Protein AF-A0A4U5MCP8-F1 (afdb_monomer)

Nearest PDB structures (foldseek):
  3htm-assembly1_B  TM=7.869E-01  e=3.074E-04  Homo sapiens
  9ety-assembly1_B  TM=7.537E-01  e=1.569E-03  Homo sapiens
  9etx-assembly1_A  TM=6.894E-01  e=2.501E-03  Homo sapiens

Secondary structure (DSSP, 8-state):
--PPPPP-------S------S---------TT-TT-TTB------------SSPPPPPPHHHHHHHH-HHHHHHHH-SSSHHHHHS----TTSBHHHHHHHHHHHTTPPPP-TTS-TTHHHHHHHHHHHHTT-HHHHHHHHHHHHHS-HHHHHTTHHHHHHTT-HHHHHHHHHHS-HHHHHHHHHHHHHHTTS--

InterPro domains:
  IPR000210 BTB/POZ domain [PF00651] (63-146)
  IPR000210 BTB/POZ domain [SM00225] (22-149)
  IPR011333 SKP1/BTB/POZ domain superfamily [G3DSA:3.30.710.10] (54-176)
  IPR011333 SKP1/BTB/POZ domain superfamily [SSF54695] (63-146)

Sequence (196 aa):
MNNRPFQTLSRCERSCQTPVISRILLYFQDDPKQSLFPNRVNADILHESYDNDGTAPKPKMSAFLIAHSPYFEAMFNSDTFVEGKTKACKLSEVNYKPFHTLLYRFYGLPLDYGWLDFHNELKAVLGLAHLFQLDIAILEIEEYLLTVNSNEASKWFSDADTFQLTRVTTKIIDNMPLEELKALYKVSKTRKTAPD

Structure (mmCIF, N/CA/C/O backbone):
data_AF-A0A4U5MCP8-F1
#
_entry.id   AF-A0A4U5MCP8-F1
#
loop_
_atom_site.group_PDB
_atom_site.id
_atom_site.type_symbol
_atom_site.label_atom_id
_atom_site.label_alt_id
_atom_site.label_comp_id
_atom_site.label_asym_id
_atom_site.label_entity_id
_atom_site.label_seq_id
_atom_site.pdbx_PDB_ins_code
_atom_site.Cartn_x
_atom_site.Cartn_y
_atom_site.Cartn_z
_atom_site.occupancy
_atom_site.B_iso_or_equiv
_atom_site.auth_seq_id
_atom_site.auth_comp_id
_atom_site.auth_asym_id
_atom_site.auth_atom_id
_atom_site.pdbx_PDB_model_num
ATOM 1 N N . MET A 1 1 ? -14.516 -26.421 29.271 1.00 41.91 1 MET A N 1
ATOM 2 C CA . MET A 1 1 ? -13.047 -26.477 29.418 1.00 41.91 1 MET A CA 1
ATOM 3 C C . MET A 1 1 ? -12.538 -27.656 28.607 1.00 41.91 1 MET A C 1
ATOM 5 O O . MET A 1 1 ? -12.793 -28.778 29.005 1.00 41.91 1 MET A O 1
ATOM 9 N N . ASN A 1 2 ? -11.915 -27.410 27.454 1.00 32.41 2 ASN A N 1
ATOM 10 C CA . ASN A 1 2 ? -11.223 -28.425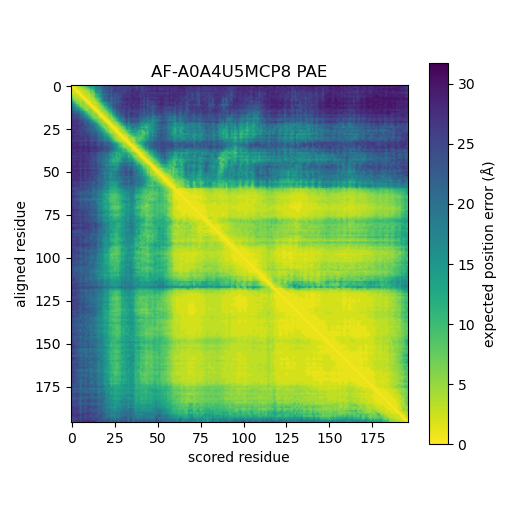 26.654 1.00 32.41 2 ASN A CA 1
ATOM 11 C C . ASN A 1 2 ? -10.022 -27.744 25.985 1.00 32.41 2 ASN A C 1
ATOM 13 O O . ASN A 1 2 ? -10.160 -27.113 24.941 1.00 32.41 2 ASN A O 1
ATOM 17 N N . ASN A 1 3 ? -8.865 -27.835 26.641 1.00 33.38 3 ASN A N 1
ATOM 18 C CA . ASN A 1 3 ? -7.577 -27.377 26.128 1.00 33.38 3 ASN A CA 1
ATOM 19 C C . ASN A 1 3 ? -7.046 -28.408 25.125 1.00 33.38 3 ASN A C 1
ATOM 21 O O . ASN A 1 3 ? -6.840 -29.564 25.493 1.00 33.38 3 ASN A O 1
ATOM 25 N N . ARG A 1 4 ? -6.785 -27.993 23.882 1.00 35.72 4 ARG A N 1
ATOM 26 C CA . ARG A 1 4 ? -5.900 -28.735 22.972 1.00 35.72 4 ARG A CA 1
ATOM 27 C C . ARG A 1 4 ? -4.551 -28.014 22.895 1.00 35.72 4 ARG A C 1
ATOM 29 O O . ARG A 1 4 ? -4.553 -26.793 22.744 1.00 35.72 4 ARG A O 1
ATOM 36 N N . PRO A 1 5 ? -3.419 -28.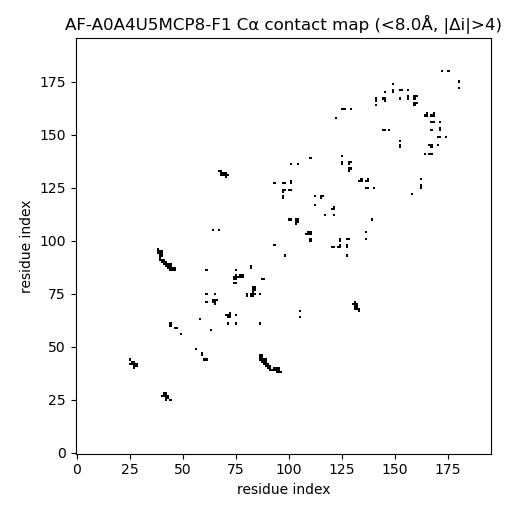729 22.987 1.00 38.03 5 PRO A N 1
ATOM 37 C CA . PRO A 1 5 ? -2.104 -28.129 22.828 1.00 38.03 5 PRO A CA 1
ATOM 38 C C . PRO A 1 5 ? -1.821 -27.895 21.340 1.00 38.03 5 PRO A C 1
ATOM 40 O O . PRO A 1 5 ? -1.987 -28.797 20.516 1.00 38.03 5 PRO A O 1
ATOM 43 N N . PHE A 1 6 ? -1.388 -26.681 21.003 1.00 31.05 6 PHE A N 1
ATOM 44 C CA . PHE A 1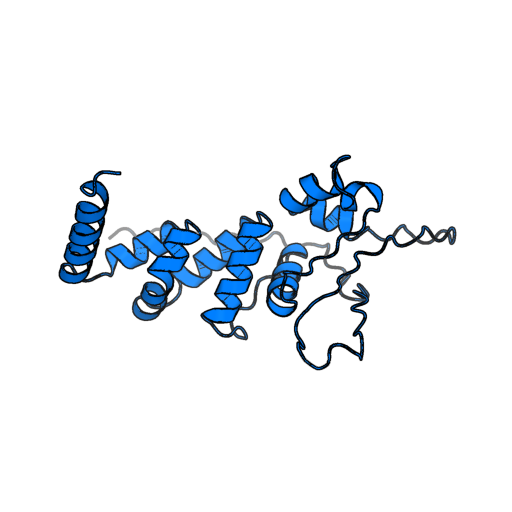 6 ? -0.802 -26.378 19.702 1.00 31.05 6 PHE A CA 1
ATOM 45 C C . PHE A 1 6 ? 0.520 -27.136 19.571 1.00 31.05 6 PHE A C 1
ATOM 47 O O . PHE A 1 6 ? 1.440 -26.948 20.367 1.00 31.05 6 PHE A O 1
ATOM 54 N N . GLN A 1 7 ? 0.591 -28.021 18.580 1.00 32.75 7 GLN A N 1
ATOM 55 C CA . GLN A 1 7 ? 1.828 -28.675 18.187 1.00 32.75 7 GLN A CA 1
ATOM 56 C C . GLN A 1 7 ? 2.717 -27.663 17.462 1.00 32.75 7 GLN A C 1
ATOM 58 O O . GLN A 1 7 ? 2.311 -27.019 16.497 1.00 32.75 7 GLN A O 1
ATOM 63 N N . THR A 1 8 ? 3.935 -27.531 17.965 1.00 30.28 8 THR A N 1
ATOM 64 C CA . THR A 1 8 ? 5.041 -26.773 17.396 1.00 30.28 8 THR A CA 1
ATOM 65 C C . THR A 1 8 ? 5.497 -27.405 16.081 1.00 30.28 8 THR A C 1
ATOM 67 O O . THR A 1 8 ? 6.045 -28.507 16.060 1.00 30.28 8 THR A O 1
ATOM 70 N N . LEU A 1 9 ? 5.316 -26.686 14.971 1.00 27.58 9 LEU A N 1
ATOM 71 C CA . LEU A 1 9 ? 6.003 -26.982 13.717 1.00 27.58 9 LEU A CA 1
ATOM 72 C C . LEU A 1 9 ? 7.449 -26.502 13.839 1.00 27.58 9 LEU A C 1
ATOM 74 O O . LEU A 1 9 ? 7.760 -25.324 13.692 1.00 27.58 9 LEU A O 1
ATOM 78 N N . SER A 1 10 ? 8.328 -27.448 14.151 1.00 29.84 10 SER A N 1
ATOM 79 C CA . SER A 1 10 ? 9.767 -27.280 14.014 1.00 29.84 10 SER A CA 1
ATOM 80 C C . SER A 1 10 ? 10.214 -27.750 12.628 1.00 29.84 10 SER A C 1
ATOM 82 O O . SER A 1 10 ? 9.784 -28.801 12.156 1.00 29.84 10 SER A O 1
ATOM 84 N N . ARG A 1 11 ? 11.178 -27.009 12.067 1.00 28.11 11 ARG A N 1
ATOM 85 C CA . ARG A 1 11 ? 12.233 -27.503 11.168 1.00 28.11 11 ARG A CA 1
ATOM 86 C C . ARG A 1 11 ? 11.913 -27.578 9.665 1.00 28.11 11 ARG A C 1
ATOM 88 O O . ARG A 1 11 ? 11.591 -28.627 9.125 1.00 28.11 11 ARG A O 1
ATOM 95 N N . CYS A 1 12 ? 12.234 -26.487 8.971 1.00 27.81 12 CYS A N 1
ATOM 96 C CA . CYS A 1 12 ? 12.930 -26.559 7.683 1.00 27.81 12 CYS A CA 1
ATOM 97 C C . CYS A 1 12 ? 13.975 -25.431 7.598 1.00 27.81 12 CYS A C 1
ATOM 99 O O . CYS A 1 12 ? 13.862 -24.487 6.827 1.00 27.81 12 CYS A O 1
ATOM 101 N N . GLU A 1 13 ? 14.994 -25.512 8.456 1.00 35.03 13 GLU A N 1
ATOM 102 C CA . GLU A 1 13 ? 16.269 -24.833 8.230 1.00 35.03 13 GLU A CA 1
ATOM 103 C C . GLU A 1 13 ? 17.123 -25.748 7.350 1.00 35.03 13 GLU A C 1
ATOM 105 O O . GLU A 1 13 ? 17.541 -26.822 7.799 1.00 35.03 13 GLU A O 1
ATOM 110 N N . ARG A 1 14 ? 17.390 -25.328 6.109 1.00 34.25 14 ARG A N 1
ATOM 111 C CA . ARG A 1 14 ? 18.728 -25.426 5.512 1.00 34.25 14 ARG A CA 1
ATOM 112 C C . ARG A 1 14 ? 18.814 -24.715 4.158 1.00 34.25 14 ARG A C 1
ATOM 114 O O . ARG A 1 14 ? 18.254 -25.163 3.171 1.00 34.25 14 ARG A O 1
ATOM 121 N N . SER A 1 15 ? 19.684 -23.705 4.159 1.00 36.44 15 SER A N 1
ATOM 122 C CA . SER A 1 15 ? 20.693 -23.466 3.123 1.00 36.44 15 SER A CA 1
ATOM 123 C C . SER A 1 15 ? 20.205 -22.909 1.783 1.00 36.44 15 SER A C 1
ATOM 125 O O . SER A 1 15 ? 20.064 -23.645 0.821 1.00 36.44 15 SER A O 1
ATOM 127 N N . CYS A 1 16 ? 20.032 -21.583 1.741 1.00 31.80 16 CYS A N 1
ATOM 128 C CA . CYS A 1 16 ? 20.443 -20.691 0.644 1.00 31.80 16 CYS A CA 1
ATOM 129 C C . CYS A 1 16 ? 20.327 -19.233 1.133 1.00 31.80 16 CYS A C 1
ATOM 131 O O . CYS A 1 16 ? 19.491 -18.467 0.672 1.00 31.80 16 CYS A O 1
ATOM 133 N N . GLN A 1 17 ? 21.139 -18.848 2.119 1.00 35.50 17 GLN A N 1
ATOM 134 C CA . GLN A 1 17 ? 21.318 -17.442 2.499 1.00 35.50 17 GLN A CA 1
ATOM 135 C C . GLN A 1 17 ? 22.789 -17.091 2.291 1.00 35.50 17 GLN A C 1
ATOM 137 O O . GLN A 1 17 ? 23.602 -17.088 3.210 1.00 35.50 17 GLN A O 1
ATOM 142 N N . THR A 1 18 ? 23.148 -16.869 1.030 1.00 32.81 18 THR A N 1
ATOM 143 C CA . THR A 1 18 ? 24.300 -16.032 0.707 1.00 32.81 18 THR A CA 1
ATOM 144 C C . THR A 1 18 ? 23.864 -14.571 0.853 1.00 32.81 18 THR A C 1
ATOM 146 O O . THR A 1 18 ? 22.771 -14.209 0.409 1.00 32.81 18 THR A O 1
ATOM 149 N N . PRO A 1 19 ? 24.673 -13.700 1.474 1.00 35.88 19 PRO A N 1
ATOM 150 C CA . PRO A 1 19 ? 24.361 -12.284 1.559 1.00 35.88 19 PRO A CA 1
ATOM 151 C C . PRO A 1 19 ? 24.642 -11.643 0.194 1.00 35.88 19 PRO A C 1
ATOM 153 O O . PRO A 1 19 ? 25.748 -11.192 -0.079 1.00 35.88 19 PRO A O 1
ATOM 156 N N . VAL A 1 20 ? 23.634 -11.604 -0.681 1.00 37.03 20 VAL A N 1
ATOM 157 C CA . VAL A 1 20 ? 23.658 -10.810 -1.931 1.00 37.03 20 VAL A CA 1
ATOM 158 C C . VAL A 1 20 ? 23.295 -9.337 -1.650 1.00 37.03 20 VAL A C 1
ATOM 160 O O . VAL A 1 20 ? 23.162 -8.522 -2.556 1.00 37.03 20 VAL A O 1
ATOM 163 N N . ILE A 1 21 ? 23.204 -8.936 -0.376 1.00 37.78 21 ILE A N 1
ATOM 164 C CA . ILE A 1 21 ? 23.040 -7.533 0.031 1.00 37.78 21 ILE A CA 1
ATOM 165 C C . ILE A 1 21 ? 24.408 -6.837 -0.015 1.00 37.78 21 ILE A C 1
ATOM 167 O O . ILE A 1 21 ? 24.989 -6.457 0.998 1.00 37.78 21 ILE A O 1
ATOM 171 N N . SER A 1 22 ? 24.990 -6.725 -1.203 1.00 31.53 22 SER A N 1
ATOM 172 C CA . SER A 1 22 ? 26.097 -5.809 -1.471 1.00 31.53 22 SER A CA 1
ATOM 173 C C . SER A 1 22 ? 26.174 -5.554 -2.968 1.00 31.53 22 SER A C 1
ATOM 175 O O . SER A 1 22 ? 26.554 -6.436 -3.731 1.00 31.53 22 SER A O 1
ATOM 177 N N . ARG A 1 23 ? 25.871 -4.304 -3.346 1.00 34.56 23 ARG A N 1
ATOM 178 C CA . ARG A 1 23 ? 25.970 -3.704 -4.692 1.00 34.56 23 ARG A CA 1
ATOM 179 C C . ARG A 1 23 ? 24.769 -3.879 -5.622 1.00 34.56 23 ARG A C 1
ATOM 181 O O . ARG A 1 23 ? 24.933 -4.250 -6.779 1.00 34.56 23 ARG A O 1
ATOM 188 N N . ILE A 1 24 ? 23.595 -3.443 -5.179 1.00 40.19 24 ILE A N 1
ATOM 189 C CA . ILE A 1 24 ? 22.712 -2.720 -6.102 1.00 40.19 24 ILE A CA 1
ATOM 190 C C . ILE A 1 24 ? 22.976 -1.238 -5.841 1.00 40.19 24 ILE A C 1
ATOM 192 O O . ILE A 1 24 ? 22.428 -0.646 -4.916 1.00 40.19 24 ILE A O 1
ATOM 196 N N . LEU A 1 25 ? 23.911 -0.669 -6.605 1.00 37.91 25 LEU A N 1
ATOM 197 C CA . LEU A 1 25 ? 24.034 0.779 -6.735 1.00 37.91 25 LEU A CA 1
ATOM 198 C C . LEU A 1 25 ? 22.826 1.225 -7.557 1.00 37.91 25 LEU A C 1
ATOM 200 O O . LEU A 1 25 ? 22.878 1.258 -8.783 1.00 37.91 25 LEU A O 1
ATOM 204 N N . LEU A 1 26 ? 21.712 1.519 -6.888 1.00 42.34 26 LEU A N 1
ATOM 205 C CA . LEU A 1 26 ? 20.729 2.414 -7.478 1.00 42.34 26 LEU A CA 1
ATOM 206 C C . LEU A 1 26 ? 21.455 3.753 -7.626 1.00 42.34 26 LEU A C 1
ATOM 208 O O . LEU A 1 26 ? 21.721 4.432 -6.634 1.00 42.34 26 LEU A O 1
ATOM 212 N N . TYR A 1 27 ? 21.880 4.079 -8.846 1.00 39.50 27 TYR A N 1
ATOM 213 C CA . TYR A 1 27 ? 22.419 5.397 -9.146 1.00 39.50 27 TYR A CA 1
ATOM 214 C C . TYR A 1 27 ? 21.261 6.388 -9.069 1.00 39.50 27 TYR A C 1
ATOM 216 O O . TYR A 1 27 ? 20.582 6.662 -10.053 1.00 39.50 27 TYR A O 1
ATOM 224 N N . PHE A 1 28 ? 21.013 6.902 -7.869 1.00 43.00 28 PHE A N 1
ATOM 225 C CA . PHE A 1 28 ? 20.203 8.091 -7.689 1.00 43.00 28 PHE A CA 1
ATOM 226 C C . PHE A 1 28 ? 21.086 9.272 -8.040 1.00 43.00 28 PHE A C 1
ATOM 228 O O . PHE A 1 28 ? 22.006 9.634 -7.308 1.00 43.00 28 PHE A O 1
ATOM 235 N N . GLN A 1 29 ? 20.868 9.807 -9.232 1.00 41.03 29 GLN A N 1
ATOM 236 C CA . GLN A 1 29 ? 21.576 10.990 -9.670 1.00 41.03 29 GLN A CA 1
ATOM 237 C C . GLN A 1 29 ? 20.966 12.183 -8.928 1.00 41.03 29 GLN A C 1
ATOM 239 O O . GLN A 1 29 ? 19.925 12.708 -9.326 1.00 41.03 29 GLN A O 1
ATOM 244 N N . ASP A 1 30 ? 21.592 12.565 -7.812 1.00 40.28 30 ASP A N 1
ATOM 245 C CA . ASP A 1 30 ? 21.301 13.820 -7.124 1.00 40.28 30 ASP A CA 1
ATOM 246 C C . ASP A 1 30 ? 21.607 14.960 -8.099 1.00 40.28 30 ASP A C 1
ATOM 248 O O . ASP A 1 30 ? 22.765 15.265 -8.381 1.00 40.28 30 ASP A O 1
ATOM 252 N N . ASP A 1 31 ? 20.565 15.555 -8.677 1.00 44.06 31 ASP A N 1
ATOM 253 C CA . ASP A 1 31 ? 20.699 16.712 -9.554 1.00 44.06 31 ASP A CA 1
ATOM 254 C C . ASP A 1 31 ? 20.868 17.964 -8.670 1.00 44.06 31 ASP A C 1
ATOM 256 O O . ASP A 1 31 ? 19.899 18.408 -8.039 1.00 44.06 31 ASP A O 1
ATOM 260 N N . PRO A 1 32 ? 22.074 18.564 -8.584 1.00 46.59 32 PRO A N 1
ATOM 261 C CA . PRO A 1 32 ? 22.383 19.617 -7.612 1.00 46.59 32 PRO A CA 1
ATOM 262 C C . PRO A 1 32 ? 21.598 20.920 -7.843 1.00 46.59 32 PRO A C 1
ATOM 264 O O . PRO A 1 32 ? 21.704 21.856 -7.054 1.00 46.59 32 PRO A O 1
ATOM 267 N N . LYS A 1 33 ? 20.795 21.002 -8.913 1.00 49.56 33 LYS A N 1
ATOM 268 C CA . LYS A 1 33 ? 19.943 22.155 -9.232 1.00 49.56 33 LYS A CA 1
ATOM 269 C C . LYS A 1 33 ? 18.518 22.061 -8.667 1.00 49.56 33 LYS A C 1
ATOM 271 O O . LYS A 1 33 ? 17.786 23.041 -8.763 1.00 49.56 33 LYS A O 1
ATOM 276 N N . GLN A 1 34 ? 18.112 20.944 -8.051 1.00 46.06 34 GLN A N 1
ATOM 277 C CA . GLN A 1 34 ? 16.763 20.775 -7.474 1.00 46.06 34 GLN A CA 1
ATOM 278 C C . GLN A 1 34 ? 16.679 21.094 -5.969 1.00 46.06 34 GLN A C 1
ATOM 280 O O . GLN A 1 34 ? 15.882 20.504 -5.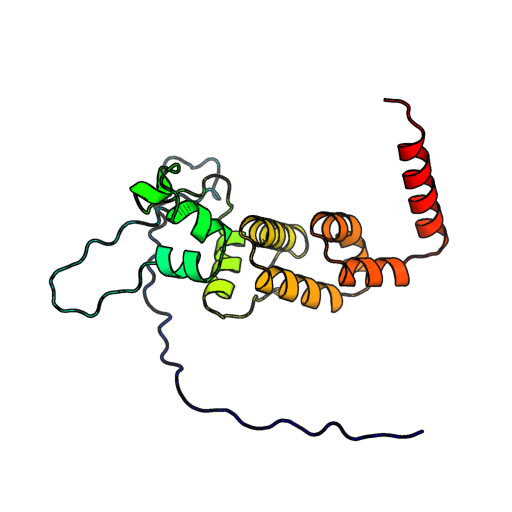239 1.00 46.06 34 GLN A O 1
ATOM 285 N N . SER A 1 35 ? 17.439 22.086 -5.494 1.00 41.62 35 SER A N 1
ATOM 286 C CA . SER A 1 35 ? 17.504 22.494 -4.078 1.00 41.62 35 SER A CA 1
ATOM 287 C C . SER A 1 35 ? 16.205 23.081 -3.489 1.00 41.62 35 SER A C 1
ATOM 289 O O . SER A 1 35 ? 16.245 23.669 -2.411 1.00 41.62 35 SER A O 1
ATOM 291 N N . LEU A 1 36 ? 15.062 22.958 -4.172 1.00 42.53 36 LEU A N 1
ATOM 292 C CA . LEU A 1 36 ? 13.752 23.363 -3.656 1.00 42.53 36 LEU A CA 1
ATOM 293 C C . LEU A 1 36 ? 12.809 22.191 -3.334 1.00 42.53 36 LEU A C 1
ATOM 295 O O . LEU A 1 36 ? 11.798 22.425 -2.679 1.00 42.53 36 LEU A O 1
ATOM 299 N N 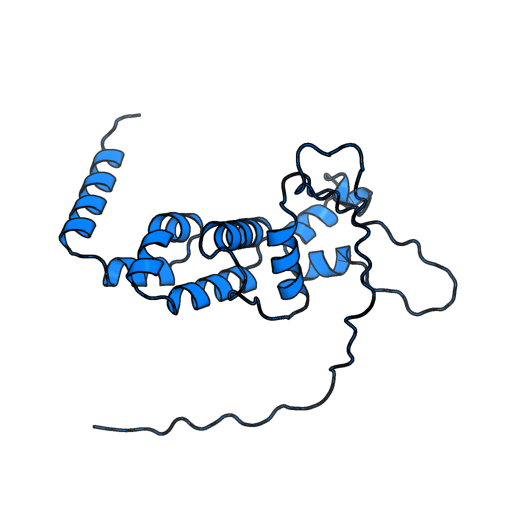. PHE A 1 37 ? 13.128 20.945 -3.713 1.00 38.66 37 PHE A N 1
ATOM 300 C CA . PHE A 1 37 ? 12.308 19.771 -3.371 1.00 38.66 37 PHE A CA 1
ATOM 301 C C . PHE A 1 37 ? 13.180 18.520 -3.135 1.00 38.66 37 PHE A C 1
ATOM 303 O O . PHE A 1 37 ? 13.403 17.753 -4.068 1.00 38.66 37 PHE A O 1
ATOM 310 N N . PRO A 1 38 ? 13.644 18.252 -1.900 1.00 43.97 38 PRO A N 1
ATOM 311 C CA . PRO A 1 38 ? 14.626 17.195 -1.613 1.00 43.97 38 PRO A CA 1
ATOM 312 C C . PRO A 1 38 ? 14.118 15.736 -1.728 1.00 43.97 38 PRO A C 1
ATOM 314 O O . PRO A 1 38 ? 14.780 14.836 -1.231 1.00 43.97 38 PRO A O 1
ATOM 317 N N . ASN A 1 39 ? 12.962 15.461 -2.352 1.00 46.16 39 ASN A N 1
ATOM 318 C CA . ASN A 1 39 ? 12.310 14.135 -2.300 1.00 46.16 39 ASN A CA 1
ATOM 319 C C . ASN A 1 39 ? 11.874 13.541 -3.657 1.00 46.16 39 ASN A C 1
ATOM 321 O O . ASN A 1 39 ? 11.145 12.546 -3.666 1.00 46.16 39 ASN A O 1
ATOM 325 N N . ARG A 1 40 ? 12.261 14.124 -4.801 1.00 42.31 40 ARG A N 1
ATOM 326 C CA . ARG A 1 40 ? 11.917 13.560 -6.121 1.00 42.31 40 ARG A CA 1
ATOM 327 C C . ARG A 1 40 ? 13.018 12.641 -6.628 1.00 42.31 40 ARG A C 1
ATOM 329 O O . ARG A 1 40 ? 14.164 13.052 -6.763 1.00 42.31 40 ARG A O 1
ATOM 336 N N . VAL A 1 41 ? 12.644 11.406 -6.941 1.00 45.69 41 VAL A N 1
ATOM 337 C CA . VAL A 1 41 ? 13.568 10.383 -7.427 1.00 45.69 41 VAL A CA 1
ATOM 338 C C . VAL A 1 41 ? 13.580 10.393 -8.945 1.00 45.69 41 VAL A C 1
ATOM 340 O O . VAL A 1 41 ? 12.586 10.058 -9.585 1.00 45.69 41 VAL A O 1
ATOM 343 N N . ASN A 1 42 ? 14.725 10.715 -9.538 1.00 41.47 42 ASN A N 1
ATOM 344 C CA . ASN A 1 42 ? 15.035 10.241 -10.882 1.00 41.47 42 ASN A CA 1
ATOM 345 C C . ASN A 1 42 ? 15.624 8.835 -10.723 1.00 41.47 42 ASN A C 1
ATOM 347 O O . ASN A 1 42 ? 16.837 8.666 -10.639 1.00 41.47 42 ASN A O 1
ATOM 351 N N . ALA A 1 43 ? 14.759 7.833 -10.558 1.00 47.75 43 ALA A N 1
ATOM 352 C CA . ALA A 1 43 ? 15.192 6.445 -10.593 1.00 47.75 43 ALA A CA 1
ATOM 353 C C . ALA A 1 43 ? 15.285 6.075 -12.064 1.00 47.75 43 ALA A C 1
ATOM 355 O O . ALA A 1 43 ? 14.327 5.548 -12.618 1.00 47.75 43 ALA A O 1
ATOM 356 N N . ASP A 1 44 ? 16.399 6.393 -12.712 1.00 48.84 44 ASP A N 1
ATOM 357 C CA . ASP A 1 44 ? 16.655 5.801 -14.013 1.00 48.84 44 ASP A CA 1
ATOM 358 C C . ASP A 1 44 ? 16.975 4.327 -13.751 1.00 48.84 44 ASP A C 1
ATOM 360 O O . ASP A 1 44 ? 18.058 3.969 -13.286 1.00 48.84 44 ASP A O 1
ATOM 364 N N . ILE A 1 45 ? 15.997 3.449 -13.994 1.00 54.66 45 ILE A N 1
ATOM 365 C CA . ILE A 1 45 ? 16.239 2.005 -14.076 1.00 54.66 45 ILE A CA 1
ATOM 366 C C . ILE A 1 45 ? 17.026 1.804 -15.372 1.00 54.66 45 ILE A C 1
ATOM 368 O O . ILE A 1 45 ? 16.463 1.546 -16.434 1.00 54.66 45 ILE A O 1
ATOM 372 N N . LEU A 1 46 ? 18.330 2.069 -15.302 1.00 43.50 46 LEU A N 1
ATOM 373 C CA . LEU A 1 46 ? 19.204 2.067 -16.459 1.00 43.50 46 LEU A CA 1
ATOM 374 C C . LEU A 1 46 ? 19.355 0.649 -17.002 1.00 43.50 46 LEU A C 1
ATOM 376 O O . LEU A 1 46 ? 19.484 -0.338 -16.273 1.00 43.50 46 LEU A O 1
ATOM 380 N N . HIS A 1 47 ? 19.375 0.581 -18.325 1.00 44.75 47 HIS A N 1
ATOM 381 C CA . HIS A 1 47 ? 19.767 -0.591 -19.075 1.00 44.75 47 HIS A CA 1
ATOM 382 C C . HIS A 1 47 ? 21.269 -0.832 -18.841 1.00 44.75 47 HIS A C 1
ATOM 384 O O . HIS A 1 47 ? 22.095 -0.258 -19.547 1.00 44.75 47 HIS A O 1
ATOM 390 N N . GLU A 1 48 ? 21.645 -1.659 -17.856 1.00 49.25 48 GLU A N 1
ATOM 391 C CA . GLU A 1 48 ? 23.032 -2.139 -17.761 1.00 49.25 48 GLU A CA 1
ATOM 392 C C . GLU A 1 48 ? 23.357 -2.896 -19.060 1.00 49.25 48 GLU A C 1
ATOM 394 O O . GLU A 1 48 ? 22.710 -3.887 -19.426 1.00 49.25 48 GLU A O 1
ATOM 399 N N . SER A 1 49 ? 24.303 -2.343 -19.819 1.00 45.22 49 SER A N 1
ATOM 400 C CA . SER A 1 49 ? 24.878 -2.961 -21.005 1.00 45.22 49 SER A CA 1
ATOM 401 C C . SER A 1 49 ? 25.528 -4.287 -20.622 1.00 45.22 49 SER A C 1
ATOM 403 O O . SER A 1 49 ? 26.185 -4.385 -19.590 1.00 45.22 49 SER A O 1
ATOM 405 N N . TYR A 1 50 ? 25.346 -5.310 -21.457 1.00 47.94 50 TYR A N 1
ATOM 406 C CA . TYR A 1 50 ? 26.084 -6.561 -21.320 1.00 47.94 50 TYR A CA 1
ATOM 407 C C . TYR A 1 50 ? 27.573 -6.285 -21.546 1.00 47.94 50 TYR A C 1
ATOM 409 O O . TYR A 1 50 ? 27.993 -6.071 -22.683 1.00 47.94 50 TYR A O 1
ATOM 417 N N . ASP A 1 51 ? 28.367 -6.309 -20.479 1.00 53.84 51 ASP A N 1
ATOM 418 C CA . ASP A 1 51 ? 29.813 -6.430 -20.606 1.00 53.84 51 ASP A CA 1
ATOM 419 C C . ASP A 1 51 ? 30.126 -7.868 -21.048 1.00 53.84 51 ASP A C 1
ATOM 421 O O . ASP A 1 51 ? 29.752 -8.838 -20.388 1.00 53.84 51 ASP A O 1
ATOM 425 N N . ASN A 1 52 ? 30.810 -8.027 -22.184 1.00 57.38 52 ASN A N 1
ATOM 426 C CA . ASN A 1 52 ? 31.248 -9.323 -22.733 1.00 57.38 52 ASN A CA 1
ATOM 427 C C . ASN A 1 52 ? 32.397 -9.977 -21.922 1.00 57.38 52 ASN A C 1
ATOM 429 O O . ASN A 1 52 ? 33.158 -10.779 -22.454 1.00 57.38 52 ASN A O 1
ATOM 433 N N . ASP A 1 53 ? 32.544 -9.637 -20.643 1.00 73.88 53 ASP A N 1
ATOM 434 C CA . ASP A 1 53 ? 33.658 -10.012 -19.756 1.00 73.88 53 ASP A CA 1
ATOM 435 C C . ASP A 1 53 ? 33.604 -11.485 -19.280 1.00 73.88 53 ASP A C 1
ATOM 437 O O . ASP A 1 53 ? 34.488 -11.981 -18.593 1.00 73.88 53 ASP A O 1
ATOM 441 N N . GLY A 1 54 ? 32.575 -12.253 -19.645 1.00 71.81 54 GLY A N 1
AT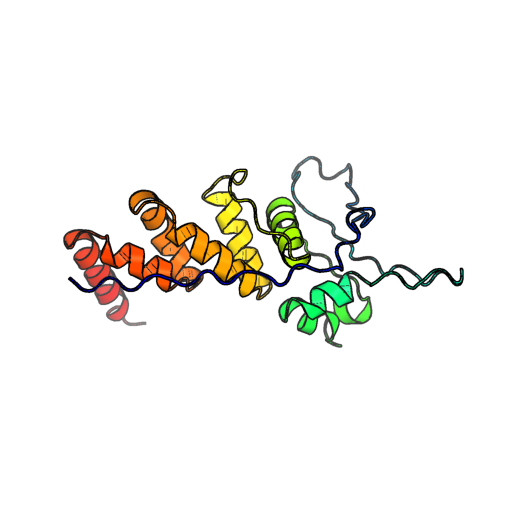OM 442 C CA . GLY A 1 54 ? 32.440 -13.639 -19.171 1.00 71.81 54 GLY A CA 1
ATOM 443 C C . GLY A 1 54 ? 32.120 -13.748 -17.671 1.00 71.81 54 GLY A C 1
ATOM 444 O O . GLY A 1 54 ? 32.073 -14.850 -17.123 1.00 71.81 54 GLY A O 1
ATOM 445 N N . THR A 1 55 ? 31.844 -12.623 -17.010 1.00 62.38 55 THR A N 1
ATOM 446 C CA . THR A 1 55 ? 31.232 -12.563 -15.685 1.00 62.38 55 THR A CA 1
ATOM 447 C C . THR A 1 55 ? 29.742 -12.916 -15.772 1.00 62.38 55 THR A C 1
ATOM 449 O O . THR A 1 55 ? 29.063 -12.627 -16.758 1.00 62.38 55 THR A O 1
ATOM 452 N N . ALA A 1 56 ? 29.228 -13.617 -14.754 1.00 60.44 56 ALA A N 1
ATOM 453 C CA . ALA A 1 56 ? 27.840 -14.080 -14.729 1.00 60.44 56 ALA A CA 1
ATOM 454 C C . ALA A 1 56 ? 26.860 -12.900 -14.923 1.00 60.44 56 ALA A C 1
ATOM 456 O O . ALA A 1 56 ? 27.054 -11.852 -14.299 1.00 60.44 56 ALA A O 1
ATOM 457 N N . PRO A 1 57 ? 25.811 -13.047 -15.756 1.00 57.75 57 PRO A N 1
ATOM 458 C CA . PRO A 1 57 ? 24.893 -11.956 -16.056 1.00 57.75 57 PRO A CA 1
ATOM 459 C C . PRO A 1 57 ? 24.216 -11.478 -14.770 1.00 57.75 57 PRO A C 1
ATOM 461 O O . PRO A 1 57 ? 23.547 -12.254 -14.083 1.00 57.75 57 PRO A O 1
ATOM 464 N N . LYS A 1 58 ? 24.387 -10.195 -14.437 1.00 55.03 58 LYS A N 1
ATOM 465 C CA . LYS A 1 58 ? 23.670 -9.591 -13.315 1.00 55.03 58 LYS A CA 1
ATOM 466 C C . LYS A 1 58 ? 22.171 -9.562 -13.635 1.00 55.03 58 LYS A C 1
ATOM 468 O O . LYS A 1 58 ? 21.794 -9.157 -14.739 1.00 55.03 58 LYS A O 1
ATOM 473 N N . PRO A 1 59 ? 21.302 -9.996 -12.707 1.00 59.06 59 PRO A N 1
ATOM 474 C CA . PRO A 1 59 ? 19.865 -9.924 -12.914 1.00 59.06 59 PRO A CA 1
ATOM 475 C C . PRO A 1 59 ? 19.434 -8.460 -13.069 1.00 59.06 59 PRO A C 1
ATOM 477 O O . PRO A 1 59 ? 19.773 -7.606 -12.252 1.00 59.06 59 PRO A O 1
ATOM 480 N N . LYS A 1 60 ? 18.687 -8.171 -14.139 1.00 76.88 60 LYS A N 1
ATOM 481 C CA . LYS A 1 60 ? 18.178 -6.826 -14.430 1.00 76.88 60 LYS A CA 1
ATOM 482 C C . LYS A 1 60 ? 17.091 -6.453 -13.420 1.00 76.88 60 LYS A C 1
ATOM 484 O O . LYS A 1 60 ? 16.135 -7.208 -13.249 1.00 76.88 60 LYS A O 1
ATOM 489 N N . MET A 1 61 ? 17.188 -5.265 -12.820 1.00 80.56 61 MET A N 1
ATOM 490 C CA . MET A 1 61 ? 16.172 -4.728 -11.897 1.00 80.56 61 MET A CA 1
ATOM 491 C C . MET A 1 61 ? 14.763 -4.737 -12.513 1.00 80.56 61 MET A C 1
ATOM 493 O O . MET A 1 61 ? 13.792 -5.036 -11.829 1.00 80.56 61 MET A O 1
ATOM 497 N N . SER A 1 62 ? 14.634 -4.465 -13.815 1.00 84.12 62 SER A N 1
ATOM 498 C CA . SER A 1 62 ? 13.340 -4.512 -14.504 1.00 84.12 62 SER A CA 1
ATOM 499 C C . SER A 1 62 ? 12.711 -5.905 -14.478 1.00 84.12 62 SER A C 1
ATOM 501 O O . SER A 1 62 ? 11.531 -6.022 -14.176 1.00 84.12 62 SER A O 1
ATOM 503 N N . ALA A 1 63 ? 13.489 -6.966 -14.711 1.00 87.00 63 ALA A N 1
ATOM 504 C CA . ALA A 1 63 ? 12.991 -8.340 -14.629 1.00 87.00 63 ALA A CA 1
ATOM 505 C C . ALA A 1 63 ? 12.504 -8.681 -13.214 1.00 87.00 63 ALA A C 1
ATOM 507 O O . ALA A 1 63 ? 11.491 -9.354 -13.051 1.00 87.00 63 ALA A O 1
ATOM 508 N N . PHE A 1 64 ? 13.202 -8.172 -12.199 1.00 86.56 64 PHE A N 1
ATOM 509 C CA . PHE A 1 64 ? 12.811 -8.328 -10.806 1.00 86.56 64 PHE A CA 1
ATOM 510 C C . PHE A 1 64 ? 11.494 -7.602 -10.491 1.00 86.56 64 PHE A C 1
ATOM 512 O O . PHE A 1 64 ? 10.573 -8.214 -9.964 1.00 86.56 64 PHE A O 1
ATOM 519 N N . LEU A 1 65 ? 11.353 -6.333 -10.883 1.00 90.06 65 LEU A N 1
ATOM 520 C CA . LEU A 1 65 ? 10.108 -5.584 -10.684 1.00 90.06 65 LEU A CA 1
ATOM 521 C C . LEU A 1 65 ? 8.922 -6.226 -11.416 1.00 90.06 65 LEU A C 1
ATOM 523 O O . LEU A 1 65 ? 7.854 -6.361 -10.825 1.00 90.06 65 LEU A O 1
ATOM 527 N N . ILE A 1 66 ? 9.124 -6.671 -12.662 1.00 91.75 66 ILE A N 1
ATOM 528 C CA . ILE A 1 66 ? 8.117 -7.395 -13.456 1.00 91.75 6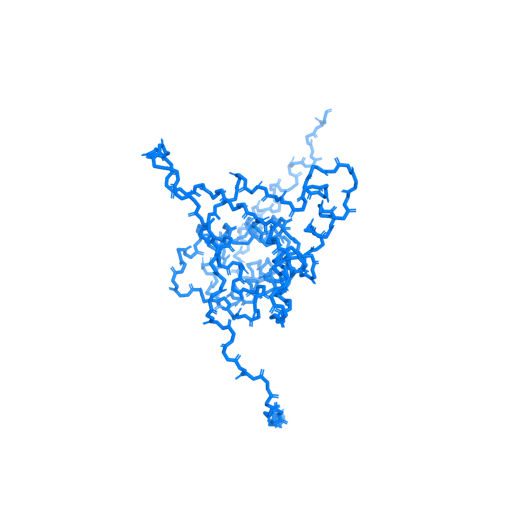6 ILE A CA 1
ATOM 529 C C . ILE A 1 66 ? 7.652 -8.659 -12.723 1.00 91.75 66 ILE A C 1
ATOM 531 O O . ILE A 1 66 ? 6.456 -8.906 -12.634 1.00 91.75 66 ILE A O 1
ATOM 535 N N . ALA A 1 67 ? 8.580 -9.435 -12.155 1.00 91.00 67 ALA A N 1
ATOM 536 C CA . ALA A 1 67 ? 8.254 -10.684 -11.464 1.00 91.00 67 ALA A CA 1
ATOM 537 C C . ALA A 1 67 ? 7.407 -10.494 -10.193 1.00 91.00 67 ALA A C 1
ATOM 539 O O . ALA A 1 67 ? 6.790 -11.446 -9.719 1.00 91.00 67 ALA A O 1
ATOM 540 N N . HIS A 1 68 ? 7.394 -9.287 -9.628 1.00 90.69 68 HIS A N 1
ATOM 541 C CA . HIS A 1 68 ? 6.770 -9.003 -8.338 1.00 90.69 68 HIS A CA 1
ATOM 542 C C . HIS A 1 68 ? 5.586 -8.034 -8.418 1.00 90.69 68 HIS A C 1
ATOM 544 O O . HIS A 1 68 ? 4.932 -7.812 -7.404 1.00 90.69 68 HIS A O 1
ATOM 550 N N . SER A 1 69 ? 5.309 -7.444 -9.582 1.00 94.75 69 SER A N 1
ATOM 551 C CA . SER A 1 69 ? 4.288 -6.410 -9.733 1.00 94.75 69 SER A CA 1
ATOM 552 C C . SER A 1 69 ? 3.661 -6.450 -11.128 1.00 94.75 69 SER A C 1
ATOM 554 O O . SER A 1 69 ? 4.336 -6.128 -12.114 1.00 94.75 69 SER A O 1
ATOM 556 N N . PRO A 1 70 ? 2.353 -6.743 -11.224 1.00 95.81 70 PRO A N 1
ATOM 557 C CA . PRO A 1 70 ? 1.634 -6.691 -12.494 1.00 95.81 70 PRO A CA 1
ATOM 558 C C . PRO A 1 70 ? 1.636 -5.289 -13.123 1.00 95.81 70 PRO A C 1
ATOM 560 O O . PRO A 1 70 ? 1.612 -5.153 -14.345 1.00 95.81 70 PRO A O 1
ATOM 563 N N . TYR A 1 71 ? 1.721 -4.232 -12.305 1.00 94.69 71 TYR A N 1
ATOM 564 C CA . TYR A 1 71 ? 1.892 -2.860 -12.788 1.00 94.69 71 TYR A CA 1
ATOM 565 C C . TYR A 1 71 ? 3.181 -2.716 -13.612 1.00 94.69 71 TYR A C 1
ATOM 567 O O . TYR A 1 71 ? 3.150 -2.233 -14.747 1.00 94.69 71 TYR A O 1
ATOM 575 N N . PHE A 1 72 ? 4.315 -3.169 -13.064 1.00 93.12 72 PHE A N 1
ATOM 576 C CA . PHE A 1 72 ? 5.595 -3.113 -13.769 1.00 93.12 72 PHE A CA 1
ATOM 577 C C . PHE A 1 72 ? 5.624 -4.078 -14.960 1.00 93.12 72 PHE A C 1
ATOM 579 O O . PHE A 1 72 ? 6.164 -3.720 -16.005 1.00 93.12 72 PHE A O 1
ATOM 586 N N . GLU A 1 73 ? 5.004 -5.255 -14.848 1.00 94.56 73 GLU A N 1
ATOM 587 C CA . GLU A 1 73 ? 4.828 -6.182 -15.971 1.00 94.56 73 GLU A CA 1
ATOM 588 C C . GLU A 1 73 ? 4.103 -5.519 -17.148 1.00 94.56 73 GLU A C 1
ATOM 590 O O . GLU A 1 73 ? 4.639 -5.481 -18.257 1.00 94.56 73 GLU A O 1
ATOM 595 N N . ALA A 1 74 ? 2.928 -4.935 -16.903 1.00 94.50 74 ALA A N 1
ATOM 596 C CA . ALA A 1 74 ? 2.140 -4.260 -17.928 1.00 94.50 74 ALA A CA 1
ATOM 597 C C . ALA A 1 74 ? 2.897 -3.079 -18.554 1.00 94.50 74 ALA A C 1
ATOM 599 O O . ALA A 1 74 ? 2.870 -2.898 -19.771 1.00 94.50 74 ALA A O 1
ATOM 600 N N . MET A 1 75 ? 3.609 -2.294 -17.742 1.00 92.38 75 MET A N 1
ATOM 601 C CA . MET A 1 75 ? 4.376 -1.146 -18.225 1.00 92.38 75 MET A CA 1
ATOM 602 C C . MET A 1 75 ? 5.570 -1.566 -19.097 1.00 92.38 75 MET A C 1
ATOM 604 O O . MET A 1 75 ? 5.763 -1.014 -20.180 1.00 92.38 75 MET A O 1
ATOM 608 N N . PHE A 1 76 ? 6.371 -2.545 -18.660 1.00 91.69 76 PHE A N 1
ATOM 609 C CA . PHE A 1 76 ? 7.595 -2.941 -19.367 1.00 91.69 76 PHE A CA 1
ATOM 610 C C . PHE A 1 76 ? 7.362 -3.897 -20.543 1.00 91.69 76 PHE A C 1
ATOM 612 O O . PHE A 1 76 ? 8.219 -3.965 -21.433 1.00 91.69 76 PHE A O 1
ATOM 619 N N . ASN A 1 77 ? 6.247 -4.630 -20.568 1.00 91.94 77 ASN A N 1
ATOM 620 C CA . ASN A 1 77 ? 5.901 -5.544 -21.664 1.00 91.94 77 ASN A CA 1
ATOM 621 C C . ASN A 1 77 ? 4.990 -4.914 -22.724 1.00 91.94 77 ASN A C 1
ATOM 623 O O . ASN A 1 77 ? 4.649 -5.574 -23.701 1.00 91.94 77 ASN A O 1
ATOM 627 N N . SER A 1 78 ? 4.603 -3.650 -22.561 1.00 91.81 78 SER A N 1
ATOM 628 C CA . SER A 1 78 ? 3.794 -2.947 -23.550 1.00 91.81 78 SER A CA 1
ATOM 629 C C . SER A 1 78 ? 4.628 -2.362 -24.689 1.00 91.81 78 SER A C 1
ATOM 631 O O . SER A 1 78 ? 5.637 -1.693 -24.463 1.00 91.81 78 SER A O 1
ATOM 633 N N . ASP A 1 79 ? 4.124 -2.497 -25.915 1.00 90.06 79 ASP A N 1
ATOM 634 C CA . ASP A 1 79 ? 4.656 -1.811 -27.097 1.00 90.06 79 ASP A CA 1
ATOM 635 C C . ASP A 1 79 ? 4.151 -0.360 -27.229 1.00 90.06 79 ASP A C 1
ATOM 637 O O . ASP A 1 79 ? 4.634 0.406 -28.075 1.00 90.06 79 ASP A O 1
ATOM 641 N N . THR A 1 80 ? 3.165 0.036 -26.415 1.00 91.88 80 THR A N 1
ATOM 642 C CA . THR A 1 80 ? 2.595 1.392 -26.429 1.00 91.88 80 THR A CA 1
ATOM 643 C C . THR A 1 80 ? 3.372 2.357 -25.539 1.00 91.88 80 THR A C 1
ATOM 645 O O . THR A 1 80 ? 3.487 3.533 -25.886 1.00 91.88 80 THR A O 1
ATOM 648 N N . PHE A 1 81 ? 3.940 1.870 -24.434 1.00 88.56 81 PHE A N 1
ATOM 649 C CA . PHE A 1 81 ? 4.684 2.682 -23.474 1.00 88.56 81 PHE A CA 1
ATOM 650 C C . PHE A 1 81 ? 6.139 2.877 -23.917 1.00 88.56 81 PHE A C 1
ATOM 652 O O . PHE A 1 81 ? 6.778 1.973 -24.465 1.00 88.56 81 PHE A O 1
ATOM 659 N N . VAL A 1 82 ? 6.680 4.077 -23.689 1.00 87.81 82 VAL A N 1
ATOM 660 C CA . VAL A 1 82 ? 8.084 4.386 -24.013 1.00 87.81 82 VAL A CA 1
ATOM 661 C C . VAL A 1 82 ? 9.006 3.517 -23.159 1.00 87.81 82 VAL A C 1
ATOM 663 O O . VAL A 1 82 ? 10.010 3.014 -23.654 1.00 87.81 82 VAL A O 1
ATOM 666 N N . GLU A 1 83 ? 8.599 3.260 -21.922 1.00 85.38 83 GLU A N 1
ATOM 667 C CA . GLU A 1 83 ? 9.259 2.435 -20.918 1.00 85.38 83 GLU A CA 1
ATOM 668 C C . GLU A 1 83 ? 9.442 0.987 -21.379 1.00 85.38 83 GLU A C 1
ATOM 670 O O . GLU A 1 83 ? 10.477 0.375 -21.111 1.00 85.38 83 GLU A O 1
ATOM 675 N N . GLY A 1 84 ? 8.478 0.437 -22.122 1.00 83.25 84 GLY A N 1
ATOM 676 C CA . GLY A 1 84 ? 8.588 -0.901 -22.698 1.00 83.25 84 GLY A CA 1
ATOM 677 C C . GLY A 1 84 ? 9.641 -0.983 -23.804 1.00 83.25 84 GLY A C 1
ATOM 678 O O . GLY A 1 84 ? 10.359 -1.983 -23.895 1.00 83.25 84 GLY A O 1
ATOM 679 N N . LYS A 1 85 ? 9.801 0.094 -24.588 1.00 84.81 85 LYS A N 1
ATOM 680 C CA . LYS A 1 85 ? 10.784 0.198 -25.683 1.00 84.81 85 LYS A CA 1
ATOM 681 C C . LYS A 1 85 ? 12.193 0.492 -25.184 1.00 84.81 85 LYS A C 1
ATOM 683 O O . LYS A 1 85 ? 13.146 -0.121 -25.651 1.00 84.81 85 LYS A O 1
ATOM 688 N N . THR A 1 86 ? 12.333 1.427 -24.249 1.00 84.25 86 THR A N 1
ATOM 689 C CA . THR A 1 86 ? 13.633 1.827 -23.687 1.00 84.25 86 THR A CA 1
ATOM 690 C C . THR A 1 86 ? 14.103 0.886 -22.584 1.00 84.25 86 THR A C 1
ATOM 692 O O . THR A 1 86 ? 15.282 0.897 -22.237 1.00 84.25 86 THR A O 1
ATOM 695 N N . LYS A 1 87 ? 13.187 0.083 -22.019 1.00 78.38 87 LYS A N 1
ATOM 696 C CA . LYS A 1 87 ? 13.394 -0.711 -20.798 1.00 78.38 87 LYS A CA 1
ATOM 697 C C . LYS A 1 87 ? 13.867 0.137 -19.610 1.00 78.38 87 LYS A C 1
ATOM 699 O O . LYS A 1 87 ? 14.469 -0.401 -18.685 1.00 78.38 87 LYS A O 1
ATOM 704 N N . ALA A 1 88 ? 13.558 1.433 -19.630 1.00 80.31 88 ALA A N 1
ATOM 705 C CA . ALA A 1 88 ? 13.850 2.399 -18.582 1.00 80.31 88 ALA A CA 1
ATOM 706 C C . ALA A 1 88 ? 12.564 3.155 -18.231 1.00 80.31 88 ALA A C 1
ATOM 708 O O . ALA A 1 88 ? 11.849 3.609 -19.121 1.00 80.31 88 ALA A O 1
ATOM 709 N N . CYS A 1 89 ? 12.271 3.289 -16.941 1.00 83.25 89 CYS A N 1
ATOM 710 C CA . CYS A 1 89 ? 11.093 3.994 -16.439 1.00 83.25 89 CYS A CA 1
ATOM 711 C C . CYS A 1 89 ? 11.528 5.071 -15.452 1.00 83.25 89 CYS A C 1
ATOM 713 O O . CYS A 1 89 ? 12.422 4.827 -14.647 1.00 83.25 89 CYS A O 1
ATOM 715 N N . LYS A 1 90 ? 10.864 6.230 -15.503 1.00 84.56 90 LYS A N 1
ATOM 716 C CA . LYS A 1 90 ? 11.046 7.328 -14.558 1.00 84.56 90 LYS A CA 1
ATOM 717 C C . LYS A 1 90 ? 9.792 7.499 -13.705 1.00 84.56 90 LYS A C 1
ATOM 719 O O . LYS A 1 90 ? 8.729 7.837 -14.213 1.00 84.56 90 LYS A O 1
ATOM 724 N N . LEU A 1 91 ? 9.938 7.345 -12.391 1.00 87.12 91 LEU A N 1
ATOM 725 C CA . LEU A 1 91 ? 8.845 7.465 -11.421 1.00 87.12 91 LEU A CA 1
ATOM 726 C C . LEU A 1 91 ? 8.791 8.872 -10.798 1.00 87.12 91 LEU A C 1
ATOM 728 O O . LEU A 1 91 ? 9.062 9.054 -9.614 1.00 87.12 91 LEU A O 1
ATOM 732 N N . SER A 1 92 ? 8.451 9.894 -11.589 1.00 84.62 92 SER A N 1
ATOM 733 C CA . SER A 1 92 ? 8.527 11.303 -11.149 1.00 84.62 92 SER A CA 1
ATOM 734 C C . SER A 1 92 ? 7.557 11.700 -10.032 1.00 84.62 92 SER A C 1
ATOM 736 O O . SER A 1 92 ? 7.784 12.703 -9.353 1.00 84.62 92 SER A O 1
ATOM 738 N N . GLU A 1 93 ? 6.470 10.951 -9.861 1.00 86.50 93 GLU A N 1
ATOM 739 C CA . GLU A 1 93 ? 5.422 11.223 -8.866 1.00 86.50 93 GLU A CA 1
ATOM 740 C C . GLU A 1 93 ? 5.609 10.423 -7.571 1.00 86.50 93 GLU A C 1
ATOM 742 O O . GLU A 1 93 ? 4.853 10.581 -6.615 1.00 86.50 93 GLU A O 1
ATOM 747 N N . VAL A 1 94 ? 6.636 9.577 -7.520 1.00 88.81 94 VAL A N 1
ATOM 748 C CA . VAL A 1 94 ? 6.870 8.658 -6.414 1.00 88.81 94 VAL A CA 1
ATOM 749 C C . VAL A 1 94 ? 7.912 9.250 -5.473 1.00 88.81 94 VAL A C 1
ATOM 751 O O . VAL A 1 94 ? 9.028 9.587 -5.870 1.00 88.81 94 VAL A O 1
ATOM 754 N N . ASN A 1 95 ? 7.547 9.374 -4.197 1.00 89.31 95 ASN A N 1
ATOM 755 C CA . ASN A 1 95 ? 8.494 9.768 -3.162 1.00 89.31 95 ASN A CA 1
ATOM 756 C C . ASN A 1 95 ? 9.498 8.633 -2.918 1.00 89.31 95 ASN A C 1
ATOM 758 O O . ASN A 1 95 ? 9.118 7.464 -2.816 1.00 89.31 95 ASN A O 1
ATOM 762 N N . TYR A 1 96 ? 10.771 9.000 -2.772 1.00 87.06 96 TYR A N 1
ATOM 763 C CA . TYR A 1 96 ? 11.856 8.062 -2.519 1.00 87.06 96 TYR A CA 1
ATOM 764 C C . TYR A 1 96 ? 11.634 7.170 -1.315 1.00 87.06 96 TYR A C 1
ATOM 766 O O . TYR A 1 96 ? 11.736 5.954 -1.434 1.00 87.06 96 TYR A O 1
ATOM 774 N N . LYS A 1 97 ? 11.366 7.766 -0.150 1.00 89.62 97 LYS A N 1
ATOM 775 C CA . LYS A 1 97 ? 11.412 7.022 1.110 1.00 89.62 97 LYS A CA 1
ATOM 776 C C . LYS A 1 97 ? 10.367 5.903 1.132 1.00 89.62 97 LYS A C 1
ATOM 778 O O . LYS A 1 97 ? 10.759 4.764 1.373 1.00 89.62 97 LYS A O 1
ATOM 783 N N . PRO A 1 98 ? 9.085 6.158 0.798 1.00 91.69 98 PRO A N 1
ATOM 784 C CA . PRO A 1 98 ? 8.082 5.100 0.764 1.00 91.69 98 PRO A CA 1
ATOM 785 C C . PRO A 1 98 ? 8.382 4.029 -0.291 1.00 91.69 98 PRO A C 1
ATOM 787 O O . PRO A 1 98 ? 8.166 2.843 -0.048 1.00 91.69 98 PRO A O 1
ATOM 790 N N . PHE A 1 99 ? 8.928 4.423 -1.447 1.00 92.19 99 PHE A N 1
ATOM 791 C CA . PHE A 1 99 ? 9.314 3.468 -2.484 1.00 92.19 99 PHE A CA 1
ATOM 792 C C . PHE A 1 99 ? 10.478 2.581 -2.049 1.00 92.19 99 PHE A C 1
ATOM 794 O O . PHE A 1 99 ? 10.432 1.368 -2.224 1.00 92.19 99 PHE A O 1
ATOM 801 N N . HIS A 1 100 ? 11.497 3.171 -1.431 1.00 89.00 100 HIS A N 1
ATOM 802 C CA . HIS A 1 100 ? 12.635 2.452 -0.880 1.00 89.00 100 HIS A CA 1
ATOM 803 C C . HIS A 1 100 ? 12.194 1.457 0.203 1.00 89.00 100 HIS A C 1
ATOM 805 O O . HIS A 1 100 ? 12.656 0.319 0.212 1.00 89.00 100 HIS A O 1
ATOM 811 N N . THR A 1 101 ? 11.235 1.835 1.053 1.00 90.62 101 THR A N 1
ATOM 812 C CA . THR A 1 101 ? 10.598 0.917 2.007 1.00 90.62 101 THR A CA 1
ATOM 813 C C . THR A 1 101 ? 9.941 -0.271 1.298 1.00 90.62 101 THR A C 1
ATOM 815 O O . THR A 1 101 ? 10.176 -1.412 1.687 1.00 90.62 101 THR A O 1
ATOM 818 N N . LEU A 1 102 ? 9.195 -0.047 0.211 1.00 91.69 102 LEU A N 1
ATOM 819 C CA . LEU A 1 102 ? 8.623 -1.149 -0.574 1.00 91.69 102 LEU A CA 1
ATOM 820 C C . LEU A 1 102 ? 9.684 -2.018 -1.245 1.00 91.69 102 LEU A C 1
ATOM 822 O O . LEU A 1 102 ? 9.500 -3.232 -1.308 1.00 91.69 102 LEU A O 1
ATOM 826 N N . LEU A 1 103 ? 10.797 -1.441 -1.708 1.00 89.94 103 LEU A N 1
ATOM 827 C CA . LEU A 1 103 ? 11.900 -2.202 -2.301 1.00 89.94 103 LEU A CA 1
ATOM 828 C C . LEU A 1 103 ? 12.429 -3.273 -1.345 1.00 89.94 103 LEU A C 1
ATOM 830 O O . LEU A 1 103 ? 12.644 -4.395 -1.793 1.00 89.94 103 LEU A O 1
ATOM 834 N N . TYR A 1 104 ? 12.552 -3.000 -0.040 1.00 88.50 104 TYR A N 1
ATOM 835 C CA . TYR A 1 104 ? 12.895 -4.047 0.935 1.00 88.50 104 TYR A CA 1
ATOM 836 C C . TYR A 1 104 ? 11.962 -5.251 0.824 1.00 88.50 104 TYR A C 1
ATOM 838 O O . TYR A 1 104 ? 12.425 -6.396 0.817 1.00 88.50 104 TYR A O 1
ATOM 846 N N . ARG A 1 105 ? 10.662 -4.994 0.651 1.00 87.75 105 ARG A N 1
ATOM 847 C CA . ARG A 1 105 ? 9.684 -6.064 0.522 1.00 87.75 105 ARG A CA 1
ATOM 848 C C . ARG A 1 105 ? 9.819 -6.844 -0.774 1.00 87.75 105 ARG A C 1
ATOM 850 O O . ARG A 1 105 ? 9.726 -8.070 -0.727 1.00 87.75 105 ARG A O 1
ATOM 857 N N . PHE A 1 106 ? 10.104 -6.173 -1.890 1.00 85.00 106 PHE A N 1
ATOM 858 C CA . PHE A 1 106 ? 10.440 -6.853 -3.142 1.00 85.00 106 PHE A CA 1
ATOM 859 C C . PHE A 1 106 ? 11.588 -7.858 -2.932 1.00 85.00 106 PHE A C 1
ATOM 861 O O . PHE A 1 106 ? 11.516 -8.981 -3.420 1.00 85.00 106 PHE A O 1
ATOM 868 N N . TYR A 1 107 ? 12.608 -7.509 -2.135 1.00 86.06 107 TYR A N 1
ATOM 869 C CA . TYR A 1 107 ? 13.732 -8.402 -1.791 1.00 86.06 107 TYR A CA 1
ATOM 870 C C . TYR A 1 107 ? 13.409 -9.470 -0.736 1.00 86.06 107 TYR A C 1
ATOM 872 O O . TYR A 1 107 ? 14.310 -10.164 -0.263 1.00 86.06 107 TYR A O 1
ATOM 880 N N . GLY A 1 108 ? 12.142 -9.625 -0.352 1.00 86.31 108 GLY A N 1
ATOM 881 C CA . GLY A 1 108 ? 11.723 -10.603 0.647 1.00 86.31 108 GLY A CA 1
ATOM 882 C C . GLY A 1 108 ? 12.081 -10.216 2.083 1.00 86.31 108 GLY A C 1
ATOM 883 O O . GLY A 1 108 ? 11.951 -11.048 2.978 1.00 86.31 108 GLY A O 1
ATOM 884 N N . LEU A 1 109 ? 12.514 -8.976 2.323 1.00 88.31 109 LEU A N 1
ATOM 885 C CA . LEU A 1 109 ? 12.798 -8.477 3.666 1.00 88.31 109 LEU A CA 1
ATOM 886 C C . LEU A 1 109 ? 11.498 -7.969 4.313 1.00 88.31 109 LEU A C 1
ATOM 888 O O . LEU A 1 109 ? 10.641 -7.429 3.608 1.00 88.31 109 LEU A O 1
ATOM 892 N N . PRO A 1 110 ? 11.316 -8.163 5.631 1.00 84.50 110 PRO A N 1
ATOM 893 C CA . PRO A 1 110 ? 10.152 -7.640 6.331 1.00 84.50 110 PRO A CA 1
ATOM 894 C C . PRO A 1 110 ? 10.186 -6.110 6.353 1.00 84.50 110 PRO A C 1
ATOM 896 O O . PRO A 1 110 ? 11.256 -5.502 6.440 1.00 84.50 110 PRO A O 1
ATOM 899 N N . LEU A 1 111 ? 9.007 -5.493 6.305 1.00 85.19 111 LEU A N 1
ATOM 900 C CA . LEU A 1 111 ? 8.865 -4.064 6.555 1.00 85.19 111 LEU A CA 1
ATOM 901 C C . LEU A 1 111 ? 9.074 -3.795 8.050 1.00 85.19 111 LEU A C 1
ATOM 903 O O . LEU A 1 111 ? 8.367 -4.348 8.892 1.00 85.19 111 LEU A O 1
ATOM 907 N N . ASP A 1 112 ? 10.052 -2.958 8.385 1.00 82.94 112 ASP A N 1
ATOM 908 C CA . ASP A 1 112 ? 10.193 -2.434 9.742 1.00 82.94 112 ASP A CA 1
ATOM 909 C C . ASP A 1 112 ? 9.357 -1.155 9.855 1.00 82.94 112 ASP A C 1
ATOM 911 O O . ASP A 1 112 ? 9.554 -0.175 9.134 1.00 82.94 112 ASP A O 1
ATOM 915 N N . TYR A 1 113 ? 8.363 -1.208 10.737 1.00 81.31 113 TYR A N 1
ATOM 916 C CA . TYR A 1 113 ? 7.423 -0.121 10.983 1.00 81.31 113 TYR A CA 1
ATOM 917 C C . TYR A 1 113 ? 7.846 0.775 12.151 1.00 81.31 113 TYR A C 1
ATOM 919 O O . TYR A 1 113 ? 7.231 1.813 12.373 1.00 81.31 113 TYR A O 1
ATOM 927 N N . GLY A 1 114 ? 8.881 0.396 12.909 1.00 79.00 114 GLY A N 1
ATOM 928 C CA . GLY A 1 114 ? 9.308 1.113 14.111 1.00 79.00 114 GLY A CA 1
ATOM 929 C C . GLY A 1 114 ? 9.918 2.486 13.827 1.00 79.00 114 GLY A C 1
ATOM 930 O O . GLY A 1 114 ? 9.920 3.344 14.707 1.00 79.00 114 GLY A O 1
ATOM 931 N N . TRP A 1 115 ? 10.415 2.705 12.608 1.00 75.31 115 TRP A N 1
ATOM 932 C CA . TRP A 1 115 ? 11.045 3.960 12.190 1.00 75.31 115 TRP A CA 1
ATOM 933 C C . TRP A 1 115 ? 10.153 4.869 11.335 1.00 75.31 115 TRP A C 1
ATOM 935 O O . TRP A 1 115 ? 10.565 5.990 11.042 1.00 75.31 115 TRP A O 1
ATOM 945 N N . LEU A 1 116 ? 8.977 4.402 10.900 1.00 75.88 116 LEU A N 1
ATOM 946 C CA . LEU A 1 116 ? 8.096 5.180 10.026 1.00 75.88 116 LEU A CA 1
ATOM 947 C C . LEU A 1 116 ? 7.319 6.204 10.858 1.00 75.88 116 LEU A C 1
ATOM 949 O O . LEU A 1 116 ? 6.792 5.862 11.920 1.00 75.88 116 LEU A O 1
ATOM 953 N N . ASP A 1 117 ? 7.180 7.436 10.357 1.00 78.50 117 ASP A N 1
ATOM 954 C CA . ASP A 1 117 ? 6.131 8.331 10.864 1.00 78.50 117 ASP A CA 1
ATOM 955 C C . ASP A 1 117 ? 4.778 7.651 10.611 1.00 78.50 117 ASP A C 1
ATOM 957 O O . ASP A 1 117 ? 4.330 7.513 9.465 1.00 78.50 117 ASP A O 1
ATOM 961 N N . PHE A 1 118 ? 4.185 7.159 11.702 1.00 74.50 118 PHE A N 1
ATOM 962 C CA . PHE A 1 118 ? 3.241 6.045 11.695 1.00 74.50 118 PHE A CA 1
ATOM 963 C C . PHE A 1 118 ? 2.044 6.274 10.773 1.00 74.50 118 PHE A C 1
ATOM 965 O O . PHE A 1 118 ? 1.574 5.324 10.162 1.00 74.50 118 PHE A O 1
ATOM 972 N N . HIS A 1 119 ? 1.553 7.510 10.642 1.00 81.25 119 HIS A N 1
ATOM 973 C CA . HIS A 1 119 ? 0.400 7.792 9.781 1.00 81.25 119 HIS A CA 1
ATOM 974 C C . HIS A 1 119 ? 0.823 8.196 8.364 1.00 81.25 119 HIS A C 1
ATOM 976 O O . HIS A 1 119 ? 0.453 7.533 7.398 1.00 81.25 119 HIS A O 1
ATOM 982 N N . ASN A 1 120 ? 1.652 9.234 8.215 1.00 89.75 120 ASN A N 1
ATOM 983 C CA . ASN A 1 120 ? 1.946 9.815 6.900 1.00 89.75 120 ASN A CA 1
ATOM 984 C C . ASN A 1 120 ? 2.818 8.914 6.019 1.00 89.75 120 ASN A C 1
ATOM 986 O O . ASN A 1 120 ? 2.523 8.730 4.835 1.00 89.75 120 ASN A O 1
ATOM 990 N N . GLU A 1 121 ? 3.903 8.364 6.571 1.00 90.38 121 GLU A N 1
ATOM 991 C CA . GLU A 1 121 ? 4.836 7.556 5.786 1.00 90.38 121 GLU A CA 1
ATOM 992 C C . GLU A 1 121 ? 4.243 6.181 5.486 1.00 90.38 121 GLU A C 1
ATOM 994 O O . GLU A 1 121 ? 4.303 5.741 4.338 1.00 90.38 121 GLU A O 1
ATOM 999 N N . LEU A 1 122 ? 3.589 5.544 6.464 1.00 93.88 122 LEU A N 1
ATOM 1000 C CA . LEU A 1 122 ? 2.901 4.270 6.239 1.00 93.88 122 LEU A CA 1
ATOM 1001 C C . LEU A 1 122 ? 1.782 4.411 5.202 1.00 93.88 122 LEU A C 1
ATOM 1003 O O . LEU A 1 122 ? 1.637 3.549 4.339 1.00 93.88 122 LEU A O 1
ATOM 1007 N N . LYS A 1 123 ? 1.030 5.519 5.224 1.00 95.31 123 LYS A N 1
ATOM 1008 C CA . LYS A 1 123 ? -0.000 5.806 4.219 1.00 95.31 123 LYS A CA 1
ATOM 1009 C C . LYS A 1 123 ? 0.603 5.985 2.831 1.00 95.31 123 LYS A C 1
ATOM 1011 O O . LYS A 1 123 ? 0.045 5.490 1.856 1.00 95.31 123 LYS A O 1
ATOM 1016 N N . ALA A 1 124 ? 1.747 6.658 2.727 1.00 94.81 124 ALA A N 1
ATOM 1017 C CA . ALA A 1 124 ? 2.451 6.795 1.458 1.00 94.81 124 ALA A CA 1
ATOM 1018 C C . ALA A 1 124 ? 2.967 5.438 0.943 1.00 94.81 124 ALA A C 1
ATOM 1020 O O . ALA A 1 124 ? 2.851 5.158 -0.249 1.00 94.81 124 ALA A O 1
ATOM 1021 N N . VAL A 1 125 ? 3.482 4.578 1.830 1.00 95.31 125 VAL A N 1
ATOM 1022 C CA . VAL A 1 125 ? 3.894 3.202 1.495 1.00 95.31 125 VAL A CA 1
ATOM 1023 C C . VAL A 1 125 ? 2.692 2.391 1.012 1.00 95.31 125 VAL A C 1
ATOM 1025 O O . VAL A 1 125 ? 2.770 1.768 -0.042 1.00 95.31 125 VAL A O 1
ATOM 1028 N N . LEU A 1 126 ? 1.567 2.442 1.729 1.00 96.44 126 LEU A N 1
ATOM 1029 C CA . LEU A 1 126 ? 0.327 1.760 1.356 1.00 96.44 126 LEU A CA 1
ATOM 1030 C C . LEU A 1 126 ? -0.208 2.245 0.002 1.00 96.44 126 LEU A C 1
ATOM 1032 O O . LEU A 1 126 ? -0.580 1.433 -0.841 1.00 96.44 126 LEU A O 1
ATOM 1036 N N . GLY A 1 127 ? -0.186 3.558 -0.238 1.00 96.56 127 GLY A N 1
ATOM 1037 C CA . GLY A 1 127 ? -0.592 4.144 -1.513 1.00 96.56 127 GLY A CA 1
ATOM 1038 C C . GLY A 1 127 ? 0.252 3.646 -2.686 1.00 96.56 127 GLY A C 1
ATOM 1039 O O . GLY A 1 127 ? -0.294 3.295 -3.730 1.00 96.56 127 GLY A O 1
ATOM 1040 N N . LEU A 1 128 ? 1.572 3.544 -2.505 1.00 96.06 128 LEU A N 1
ATOM 1041 C CA . LEU A 1 128 ? 2.455 2.961 -3.516 1.00 96.06 128 LEU A CA 1
ATOM 1042 C C . LEU A 1 128 ? 2.261 1.448 -3.665 1.00 96.06 128 LEU A C 1
ATOM 1044 O O . LEU A 1 128 ? 2.305 0.949 -4.785 1.00 96.06 128 LEU A O 1
ATOM 1048 N N . ALA A 1 129 ? 2.022 0.717 -2.574 1.00 96.12 129 ALA A N 1
ATOM 1049 C CA . ALA A 1 129 ? 1.753 -0.718 -2.628 1.00 96.12 129 ALA A CA 1
ATOM 1050 C C . ALA A 1 129 ? 0.493 -1.001 -3.450 1.00 96.12 129 ALA A C 1
ATOM 1052 O O . ALA A 1 129 ? 0.504 -1.872 -4.314 1.00 96.12 129 ALA A O 1
ATOM 1053 N N . HIS A 1 130 ? -0.559 -0.211 -3.238 1.00 96.88 130 HIS A N 1
ATOM 1054 C CA . HIS A 1 130 ? -1.783 -0.273 -4.026 1.00 96.88 130 HIS A CA 1
ATOM 1055 C C . HIS A 1 130 ? -1.544 0.122 -5.492 1.00 96.88 130 HIS A C 1
ATOM 1057 O O . HIS A 1 130 ? -1.981 -0.586 -6.396 1.00 96.88 130 HIS A O 1
ATOM 1063 N N . LEU A 1 131 ? -0.807 1.212 -5.749 1.00 95.19 131 LEU A N 1
ATOM 1064 C CA . LEU A 1 131 ? -0.466 1.656 -7.108 1.00 95.19 131 LEU A CA 1
ATOM 1065 C C . LEU A 1 131 ? 0.294 0.579 -7.895 1.00 95.19 131 LEU A C 1
ATOM 1067 O O . LEU A 1 131 ? -0.024 0.314 -9.052 1.00 95.19 131 LEU A O 1
ATOM 1071 N N . PHE A 1 132 ? 1.281 -0.051 -7.260 1.00 95.50 132 PHE A N 1
ATOM 1072 C CA . PHE A 1 132 ? 2.107 -1.094 -7.865 1.00 95.50 132 PHE A CA 1
ATOM 1073 C C . PHE A 1 132 ? 1.503 -2.497 -7.755 1.00 95.50 132 PHE A C 1
ATOM 1075 O O . PHE A 1 132 ? 2.147 -3.454 -8.183 1.00 95.50 132 PHE A O 1
ATOM 1082 N N . GLN A 1 133 ? 0.286 -2.631 -7.219 1.00 95.88 133 GLN A N 1
ATOM 1083 C CA . GLN A 1 133 ? -0.419 -3.909 -7.071 1.00 95.88 133 GLN A CA 1
ATOM 1084 C C . GLN A 1 133 ? 0.420 -4.955 -6.314 1.00 95.88 133 GLN A C 1
ATOM 1086 O O . GLN A 1 133 ? 0.624 -6.080 -6.764 1.00 95.88 133 GLN A O 1
ATOM 1091 N N . LEU A 1 134 ? 0.968 -4.545 -5.168 1.00 94.69 134 LEU A N 1
ATOM 1092 C CA . LEU A 1 134 ? 1.800 -5.365 -4.288 1.00 94.69 134 LEU A CA 1
ATOM 1093 C C . LEU A 1 134 ? 0.971 -5.935 -3.138 1.00 94.69 134 LEU A C 1
ATOM 1095 O O . LEU A 1 134 ? 1.123 -5.522 -1.987 1.00 94.69 134 LEU A O 1
ATOM 1099 N N . ASP A 1 135 ? 0.120 -6.914 -3.441 1.00 93.44 135 ASP A N 1
ATOM 1100 C CA . ASP A 1 135 ? -0.834 -7.497 -2.484 1.00 93.44 135 ASP A CA 1
ATOM 1101 C C . ASP A 1 135 ? -0.172 -7.986 -1.190 1.00 93.44 135 ASP A C 1
ATOM 1103 O O . ASP A 1 135 ? -0.709 -7.810 -0.100 1.00 93.44 135 ASP A O 1
ATOM 1107 N N . ILE A 1 136 ? 1.038 -8.545 -1.290 1.00 92.44 136 ILE A N 1
ATOM 1108 C CA . ILE A 1 136 ? 1.806 -9.006 -0.126 1.00 92.44 136 ILE A CA 1
ATOM 1109 C C . ILE A 1 136 ? 2.153 -7.840 0.812 1.00 92.44 136 ILE A C 1
ATOM 1111 O O . ILE A 1 136 ? 2.066 -7.991 2.028 1.00 92.44 136 ILE A O 1
ATOM 1115 N N . ALA A 1 137 ? 2.542 -6.683 0.270 1.00 94.50 137 ALA A N 1
ATOM 1116 C CA . ALA A 1 137 ? 2.846 -5.506 1.081 1.00 94.50 137 ALA A CA 1
ATOM 1117 C C . ALA A 1 137 ? 1.569 -4.923 1.703 1.00 94.50 137 ALA A C 1
ATOM 1119 O O . ALA A 1 137 ? 1.574 -4.562 2.876 1.00 94.50 137 ALA A O 1
ATOM 1120 N N . ILE A 1 138 ? 0.464 -4.889 0.947 1.0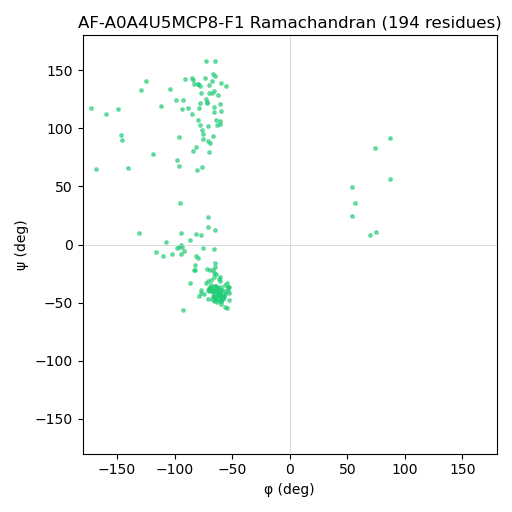0 96.38 138 ILE A N 1
ATOM 1121 C CA . ILE A 1 138 ? -0.848 -4.453 1.450 1.00 96.38 138 ILE A CA 1
ATOM 1122 C C . ILE A 1 138 ? -1.284 -5.334 2.627 1.00 96.38 138 ILE A C 1
ATOM 1124 O O . ILE A 1 138 ? -1.661 -4.810 3.672 1.00 96.38 138 ILE A O 1
ATOM 1128 N N . LEU A 1 139 ? -1.165 -6.657 2.489 1.00 95.56 139 LEU A N 1
ATOM 1129 C CA . LEU A 1 139 ? -1.504 -7.614 3.540 1.00 95.56 139 LEU A CA 1
ATOM 1130 C C . LEU A 1 139 ? -0.640 -7.430 4.794 1.00 95.56 139 LEU A C 1
ATOM 1132 O O . LEU A 1 139 ? -1.164 -7.457 5.901 1.00 95.56 139 LEU A O 1
ATOM 1136 N N . GLU A 1 140 ? 0.672 -7.233 4.651 1.00 95.12 140 GLU A N 1
ATOM 1137 C CA . GLU A 1 140 ? 1.558 -7.009 5.803 1.00 95.12 140 GLU A CA 1
ATOM 1138 C C . GLU A 1 140 ? 1.249 -5.707 6.542 1.00 95.12 140 GLU A C 1
ATOM 1140 O O . GLU A 1 140 ? 1.297 -5.673 7.773 1.00 95.12 140 GLU A O 1
ATOM 1145 N N . ILE A 1 141 ? 0.909 -4.649 5.803 1.00 95.56 141 ILE A N 1
ATOM 1146 C CA . ILE A 1 141 ? 0.465 -3.381 6.386 1.00 95.56 141 ILE A CA 1
ATOM 1147 C C . ILE A 1 141 ? -0.874 -3.581 7.101 1.00 95.56 141 ILE A C 1
ATOM 1149 O O . ILE A 1 141 ? -1.049 -3.099 8.219 1.00 95.56 141 ILE A O 1
ATOM 1153 N N . GLU A 1 142 ? -1.808 -4.324 6.498 1.00 97.69 142 GLU A N 1
ATOM 1154 C CA . GLU A 1 142 ? -3.090 -4.652 7.122 1.00 97.69 142 GLU A CA 1
ATOM 1155 C C . GLU A 1 142 ? -2.891 -5.432 8.431 1.00 97.69 142 GLU A C 1
ATOM 1157 O O . GLU A 1 142 ? -3.439 -5.046 9.463 1.00 97.69 142 GLU A O 1
ATOM 1162 N N . GLU A 1 143 ? -2.058 -6.477 8.426 1.00 96.19 143 GLU A N 1
ATOM 1163 C CA . GLU A 1 143 ? -1.711 -7.247 9.627 1.00 96.19 143 GLU A CA 1
ATOM 1164 C C . GLU A 1 143 ? -1.105 -6.357 10.713 1.00 96.19 143 GLU A C 1
ATOM 1166 O O . GLU A 1 143 ? -1.498 -6.436 11.878 1.00 96.19 143 GLU A O 1
ATOM 1171 N N . TYR A 1 144 ? -0.201 -5.450 10.344 1.00 94.75 144 TYR A N 1
ATOM 1172 C CA . TYR A 1 144 ? 0.372 -4.498 11.287 1.00 94.75 144 TYR A CA 1
ATOM 1173 C C . TYR A 1 144 ? -0.699 -3.591 11.917 1.00 94.75 144 TYR A C 1
ATOM 1175 O O . TYR A 1 144 ? -0.767 -3.476 13.145 1.00 94.75 144 TYR A O 1
ATOM 1183 N N . LEU A 1 145 ? -1.606 -3.020 11.118 1.00 95.81 145 LEU A N 1
ATOM 1184 C CA . LEU A 1 145 ? -2.726 -2.201 11.604 1.00 95.81 145 LEU A CA 1
ATOM 1185 C C . LEU A 1 145 ? -3.721 -3.004 12.471 1.00 95.81 145 LEU A C 1
ATOM 1187 O O . LEU A 1 145 ? -4.377 -2.466 13.371 1.00 95.81 145 LEU A O 1
ATOM 1191 N N . LEU A 1 146 ? -3.811 -4.321 12.285 1.00 97.00 146 LEU A N 1
ATOM 1192 C CA . LEU A 1 146 ? -4.575 -5.189 13.181 1.00 97.00 146 LEU A CA 1
ATOM 1193 C C . LEU A 1 146 ? -3.909 -5.374 14.551 1.00 97.00 146 LEU A C 1
ATOM 1195 O O . LEU A 1 146 ? -4.622 -5.657 15.517 1.00 97.00 146 LEU A O 1
ATOM 1199 N N . THR A 1 147 ? -2.604 -5.142 14.689 1.00 95.88 147 THR A N 1
ATOM 1200 C CA . THR A 1 147 ? -1.918 -5.193 15.995 1.00 95.88 147 THR A CA 1
ATOM 1201 C C . THR A 1 147 ? -2.032 -3.901 16.802 1.00 95.88 147 THR A C 1
ATOM 1203 O O . THR A 1 147 ? -1.923 -3.941 18.028 1.00 95.88 147 THR A O 1
ATOM 1206 N N . VAL A 1 148 ? -2.294 -2.757 16.158 1.00 94.38 148 VAL A N 1
ATOM 1207 C CA . VAL A 1 148 ? -2.363 -1.480 16.884 1.00 94.38 148 VAL A CA 1
ATOM 1208 C C . VAL A 1 148 ? -3.627 -1.360 17.734 1.00 94.38 148 VAL A C 1
ATOM 1210 O O . VAL A 1 148 ? -4.631 -2.039 17.505 1.00 94.38 148 VAL A O 1
ATOM 1213 N N . ASN A 1 149 ? -3.595 -0.504 18.755 1.00 95.38 149 ASN A N 1
ATOM 1214 C CA . ASN A 1 149 ? -4.749 -0.301 19.632 1.00 95.38 149 ASN A CA 1
ATOM 1215 C C . ASN A 1 149 ? -5.944 0.313 18.870 1.00 95.38 149 ASN A C 1
ATOM 1217 O O . ASN A 1 149 ? -5.771 0.953 17.833 1.00 95.38 149 ASN A O 1
ATOM 1221 N N . SER A 1 150 ? -7.163 0.142 19.391 1.00 94.50 150 SER A N 1
ATOM 1222 C CA . SER A 1 150 ? -8.393 0.567 18.704 1.00 94.50 150 SER A CA 1
ATOM 1223 C C . SER A 1 150 ? -8.466 2.075 18.431 1.00 94.50 150 SER A C 1
ATOM 1225 O O . SER A 1 150 ? -9.034 2.476 17.420 1.00 94.50 150 SER A O 1
ATOM 1227 N N . ASN A 1 151 ? -7.869 2.909 19.290 1.00 93.44 151 ASN A N 1
ATOM 1228 C CA . ASN A 1 151 ? -7.839 4.363 19.104 1.00 93.44 151 ASN A CA 1
ATOM 1229 C C . ASN A 1 151 ? -6.888 4.794 17.977 1.00 93.44 151 ASN A C 1
ATOM 1231 O O . ASN A 1 151 ? -7.133 5.783 17.298 1.00 93.44 151 ASN A O 1
ATOM 1235 N N . GLU A 1 152 ? -5.793 4.067 17.771 1.00 93.62 152 GLU A N 1
ATOM 1236 C CA . GLU A 1 152 ? -4.903 4.314 16.641 1.00 93.62 152 GLU A CA 1
ATOM 1237 C C . GLU A 1 152 ? -5.502 3.753 15.349 1.00 93.62 152 GLU A C 1
ATOM 1239 O O . GLU A 1 152 ? -5.504 4.433 14.327 1.00 93.62 152 GLU A O 1
ATOM 1244 N N . ALA A 1 153 ? -6.097 2.558 15.409 1.00 95.06 153 ALA A N 1
ATOM 1245 C CA . ALA A 1 153 ? -6.788 1.955 14.274 1.00 95.06 153 ALA A CA 1
ATOM 1246 C C . ALA A 1 153 ? -7.933 2.842 13.757 1.00 95.06 153 ALA A C 1
ATOM 1248 O O . ALA A 1 153 ? -8.099 2.973 12.550 1.00 95.06 153 ALA A O 1
ATOM 1249 N N . SER A 1 154 ? -8.700 3.506 14.630 1.00 95.19 154 SER A N 1
ATOM 1250 C CA . SER A 1 154 ? -9.819 4.359 14.198 1.00 95.19 154 SER A CA 1
ATOM 1251 C C . SER A 1 154 ? -9.380 5.535 13.315 1.00 95.19 154 SER A C 1
ATOM 1253 O O . SER A 1 154 ? -10.111 5.915 12.398 1.00 95.19 154 SER A O 1
ATOM 1255 N N . LYS A 1 155 ? -8.156 6.053 13.497 1.00 95.50 155 LYS A N 1
ATOM 1256 C CA . LYS A 1 155 ? -7.567 7.095 12.632 1.00 95.50 155 LYS A CA 1
ATOM 1257 C C . LYS A 1 155 ? -7.324 6.622 11.199 1.00 95.50 155 LYS A C 1
ATOM 1259 O O . LYS A 1 155 ? -7.118 7.449 10.315 1.00 95.50 155 LYS A O 1
ATOM 1264 N N . TRP A 1 156 ? -7.337 5.313 10.969 1.00 96.69 156 TRP A N 1
ATOM 1265 C CA . TRP A 1 156 ? -7.167 4.703 9.656 1.00 96.69 156 TRP A CA 1
ATOM 1266 C C . TRP A 1 156 ? -8.484 4.411 8.948 1.00 96.69 156 TRP A C 1
ATOM 1268 O O . TRP A 1 156 ? -8.436 3.970 7.812 1.00 96.69 156 TRP A O 1
ATOM 1278 N N . PHE A 1 157 ? -9.655 4.671 9.541 1.00 96.06 157 PHE A N 1
ATOM 1279 C CA . PHE A 1 157 ? -10.939 4.250 8.962 1.00 96.06 157 PHE A CA 1
ATOM 1280 C C . PHE A 1 157 ? -11.143 4.700 7.506 1.00 96.06 157 PHE A C 1
ATOM 1282 O O . PHE A 1 157 ? -11.475 3.888 6.647 1.00 96.06 157 PHE A O 1
ATOM 1289 N N . SER A 1 158 ? -10.884 5.978 7.208 1.00 95.62 158 SER A N 1
ATOM 1290 C CA . SER A 1 158 ? -11.034 6.512 5.846 1.00 95.62 158 SER A CA 1
ATOM 1291 C C . SER A 1 158 ? -10.032 5.908 4.859 1.00 95.62 158 SER A C 1
ATOM 1293 O O . SER A 1 158 ? -10.363 5.709 3.692 1.00 95.62 158 SER A O 1
ATOM 1295 N N . ASP A 1 159 ? -8.806 5.650 5.309 1.00 97.06 159 ASP A N 1
ATOM 1296 C CA . ASP A 1 159 ? -7.747 5.092 4.469 1.00 97.06 159 ASP A CA 1
ATOM 1297 C C . ASP A 1 159 ? -7.955 3.587 4.263 1.00 97.06 159 ASP A C 1
ATOM 1299 O O . ASP A 1 159 ? -7.823 3.095 3.149 1.00 97.06 159 ASP A O 1
ATOM 1303 N N . ALA A 1 160 ? -8.382 2.868 5.300 1.00 97.19 160 ALA A N 1
ATOM 1304 C CA . ALA A 1 160 ? -8.758 1.464 5.239 1.00 97.19 160 ALA A CA 1
ATOM 1305 C C . ALA A 1 160 ? -9.924 1.232 4.269 1.00 97.19 160 ALA A C 1
ATOM 1307 O O . ALA A 1 160 ? -9.878 0.287 3.490 1.00 97.19 160 ALA A O 1
ATOM 1308 N N . ASP A 1 161 ? -10.927 2.113 4.250 1.00 96.25 161 ASP A N 1
ATOM 1309 C CA . ASP A 1 161 ? -11.999 2.073 3.248 1.00 96.25 161 ASP A CA 1
ATOM 1310 C C . ASP A 1 161 ? -11.460 2.347 1.830 1.00 96.25 161 ASP A C 1
ATOM 1312 O O . ASP A 1 161 ? -11.710 1.575 0.905 1.00 96.25 161 ASP A O 1
ATOM 1316 N N . THR A 1 162 ? -10.628 3.386 1.675 1.00 96.56 162 THR A N 1
ATOM 1317 C CA . THR A 1 162 ? -10.029 3.779 0.382 1.00 96.56 162 THR A CA 1
ATOM 1318 C C . THR A 1 162 ? -9.178 2.666 -0.235 1.00 96.56 162 THR A C 1
ATOM 1320 O O . THR A 1 162 ? -9.275 2.405 -1.433 1.00 96.56 162 THR A O 1
ATOM 1323 N N . PHE A 1 163 ? -8.352 2.002 0.574 1.00 97.06 163 PHE A N 1
ATOM 1324 C CA . PHE A 1 163 ? -7.453 0.926 0.148 1.00 97.06 163 PHE A CA 1
ATOM 1325 C C . PHE A 1 163 ? -8.049 -0.476 0.338 1.00 97.06 163 PHE A C 1
ATOM 1327 O O . PHE A 1 163 ? -7.336 -1.463 0.185 1.00 97.06 163 PHE A O 1
ATOM 1334 N N . GLN A 1 164 ? -9.344 -0.574 0.662 1.00 97.06 164 GLN A N 1
ATOM 1335 C CA . GLN A 1 164 ? -10.080 -1.835 0.821 1.00 97.06 164 GLN A CA 1
ATOM 1336 C C . GLN A 1 164 ? -9.471 -2.800 1.862 1.00 97.06 164 GLN A C 1
ATOM 1338 O O . GLN A 1 164 ? -9.547 -4.021 1.720 1.00 97.06 164 GLN A O 1
ATOM 1343 N N . LEU A 1 165 ? -8.918 -2.264 2.954 1.00 97.81 165 LEU A N 1
ATOM 1344 C CA . LEU A 1 165 ? -8.395 -3.016 4.102 1.00 97.81 165 LEU A CA 1
ATOM 1345 C C . LEU A 1 165 ? -9.537 -3.538 4.985 1.00 97.81 165 LEU A C 1
ATOM 1347 O O . LEU A 1 165 ? -9.765 -3.083 6.110 1.00 97.81 165 LEU A O 1
ATOM 1351 N N . THR A 1 166 ? -10.318 -4.464 4.435 1.00 97.56 166 THR A N 1
ATOM 1352 C CA . THR A 1 166 ? -11.576 -4.942 5.023 1.00 97.56 166 THR A CA 1
ATOM 1353 C C . THR A 1 166 ? -11.443 -5.426 6.465 1.00 97.56 166 THR A C 1
ATOM 1355 O O . THR A 1 166 ? -12.330 -5.139 7.268 1.00 97.56 166 THR A O 1
ATOM 1358 N N . ARG A 1 167 ? -10.344 -6.092 6.847 1.00 98.06 167 ARG A N 1
ATOM 1359 C CA . ARG A 1 167 ? -10.180 -6.616 8.215 1.00 98.06 167 ARG A CA 1
ATOM 1360 C C . ARG A 1 167 ? -9.960 -5.487 9.209 1.00 98.06 167 ARG A C 1
ATOM 1362 O O . ARG A 1 167 ? -10.505 -5.524 10.314 1.00 98.06 167 ARG A O 1
ATOM 1369 N N . VAL A 1 168 ? -9.193 -4.473 8.811 1.00 98.06 168 VAL A N 1
ATOM 1370 C CA . VAL A 1 168 ? -8.989 -3.259 9.609 1.00 98.06 168 VAL A CA 1
ATOM 1371 C C . VAL A 1 168 ? -10.305 -2.495 9.736 1.00 98.06 168 VAL A C 1
ATOM 1373 O O . VAL A 1 168 ? -10.687 -2.141 10.849 1.00 98.06 168 VAL A O 1
ATOM 1376 N N . THR A 1 169 ? -11.052 -2.327 8.642 1.00 98.00 169 THR A N 1
ATOM 1377 C CA . THR A 1 169 ? -12.373 -1.681 8.654 1.00 98.00 169 THR A CA 1
ATOM 1378 C C . THR A 1 169 ? -13.349 -2.398 9.589 1.00 98.00 169 THR A C 1
ATOM 1380 O O . THR A 1 169 ? -13.978 -1.746 10.422 1.00 98.00 169 THR A O 1
ATOM 1383 N N . THR A 1 170 ? -13.435 -3.732 9.531 1.00 97.94 170 THR A N 1
ATOM 1384 C CA . THR A 1 170 ? -14.268 -4.530 10.446 1.00 97.94 170 THR A CA 1
ATOM 1385 C C . THR A 1 170 ? -13.847 -4.336 11.898 1.00 97.94 170 THR A C 1
ATOM 1387 O O . THR A 1 170 ? -14.685 -4.004 12.731 1.00 97.94 170 THR A O 1
ATOM 1390 N N . LYS A 1 171 ? -12.545 -4.442 12.201 1.00 97.31 171 LYS A N 1
ATOM 1391 C CA . LYS A 1 171 ? -12.028 -4.203 13.554 1.00 97.31 171 LYS A CA 1
ATOM 1392 C C . LYS A 1 171 ? -12.414 -2.814 14.068 1.00 97.31 171 LYS A C 1
ATOM 1394 O O . LYS A 1 171 ? -12.787 -2.686 15.231 1.00 97.31 171 LYS A O 1
ATOM 1399 N N . ILE A 1 172 ? -12.318 -1.777 13.235 1.00 97.62 172 ILE A N 1
ATOM 1400 C CA . ILE A 1 172 ? -12.684 -0.411 13.629 1.00 97.62 172 ILE A CA 1
ATOM 1401 C C . ILE A 1 172 ? -14.183 -0.322 13.924 1.00 97.62 172 ILE A C 1
ATOM 1403 O O . ILE A 1 172 ? -14.551 0.195 14.974 1.00 97.62 172 ILE A O 1
ATOM 1407 N N . ILE A 1 173 ? -15.034 -0.858 13.043 1.00 97.00 173 ILE A N 1
ATOM 1408 C CA . ILE A 1 173 ? -16.496 -0.853 13.212 1.00 97.00 173 ILE A CA 1
ATOM 1409 C C . ILE A 1 173 ? -16.904 -1.587 14.494 1.00 97.00 173 ILE A C 1
ATOM 1411 O O . ILE A 1 173 ? -17.705 -1.060 15.262 1.00 97.00 173 ILE A O 1
ATOM 1415 N N . ASP A 1 174 ? -16.314 -2.751 14.764 1.00 97.00 174 ASP A N 1
ATOM 1416 C CA . ASP A 1 174 ? -16.624 -3.563 15.947 1.00 97.00 174 ASP A CA 1
ATOM 1417 C C . ASP A 1 174 ? -16.226 -2.876 17.265 1.00 97.00 174 ASP A C 1
ATOM 1419 O O . ASP A 1 174 ? -16.797 -3.162 18.317 1.00 97.00 174 ASP A O 1
ATOM 1423 N N . ASN A 1 175 ? -15.251 -1.962 17.221 1.00 96.56 175 ASN A N 1
ATOM 1424 C CA . ASN A 1 175 ? -14.796 -1.183 18.376 1.00 96.56 175 ASN A CA 1
ATOM 1425 C C . ASN A 1 175 ? -15.417 0.226 18.445 1.00 96.56 175 ASN A C 1
ATOM 1427 O O . ASN A 1 175 ? -15.143 0.964 19.393 1.00 96.56 175 ASN A O 1
ATOM 1431 N N . MET A 1 176 ? -16.227 0.621 17.460 1.00 95.62 176 MET A N 1
ATOM 1432 C CA . MET A 1 176 ? -16.818 1.956 17.374 1.00 95.62 176 MET A CA 1
ATOM 1433 C C . MET A 1 176 ? -18.047 2.074 18.292 1.00 95.62 176 MET A C 1
ATOM 1435 O O . MET A 1 176 ? -18.882 1.165 18.330 1.00 95.62 176 MET A O 1
ATOM 1439 N N . PRO A 1 177 ? -18.228 3.190 19.024 1.00 95.88 177 PRO A N 1
ATOM 1440 C CA . PRO A 1 177 ? -19.432 3.386 19.819 1.00 95.88 177 PRO A CA 1
ATOM 1441 C C . PRO A 1 177 ? -20.674 3.488 18.923 1.00 95.88 177 PRO A C 1
ATOM 1443 O O . PRO A 1 177 ? -20.655 4.077 17.841 1.00 95.88 177 PRO A O 1
ATOM 1446 N N . LEU A 1 178 ? -21.798 2.961 19.416 1.00 95.00 178 LEU A N 1
ATOM 1447 C CA . LEU A 1 178 ? -23.057 2.881 18.667 1.00 95.00 178 LEU A CA 1
ATOM 1448 C C . LEU A 1 178 ? -23.528 4.240 18.113 1.00 95.00 178 LEU A C 1
ATOM 1450 O O . LEU A 1 178 ? -24.134 4.297 17.043 1.00 95.00 178 LEU A O 1
ATOM 1454 N N . GLU A 1 179 ? -23.262 5.332 18.829 1.00 96.19 179 GLU A N 1
ATOM 1455 C CA . GLU A 1 179 ? -23.656 6.679 18.405 1.00 96.19 179 GLU A CA 1
ATOM 1456 C C . GLU A 1 179 ? -22.866 7.171 17.182 1.00 96.19 179 GLU A C 1
ATOM 1458 O O . GLU A 1 179 ? -23.454 7.757 16.271 1.00 96.19 179 GLU A O 1
ATOM 1463 N N . GLU A 1 180 ? -21.569 6.860 17.095 1.00 94.31 180 GLU A N 1
ATOM 1464 C CA . GLU A 1 180 ? -20.758 7.154 15.906 1.00 94.31 180 GLU A CA 1
ATOM 1465 C C . GLU A 1 180 ? -21.214 6.313 14.708 1.00 94.31 180 GLU A C 1
ATOM 1467 O O . GLU A 1 180 ? -21.380 6.835 13.601 1.00 94.31 180 GLU A O 1
ATOM 1472 N N . LEU A 1 181 ? -21.544 5.038 14.935 1.00 93.81 181 LEU A N 1
ATOM 1473 C CA . LEU A 1 181 ? -22.055 4.153 13.886 1.00 93.81 181 LEU A CA 1
ATOM 1474 C C . LEU A 1 181 ? -23.387 4.662 13.302 1.00 93.81 181 LEU A C 1
ATOM 1476 O O . LEU A 1 181 ? -23.578 4.696 12.081 1.00 93.81 181 LEU A O 1
ATOM 1480 N N . LYS A 1 182 ? -24.306 5.123 14.163 1.00 95.06 182 LYS A N 1
ATOM 1481 C CA . LYS A 1 182 ? -25.565 5.762 13.739 1.00 95.06 182 LYS A CA 1
ATOM 1482 C C . LYS A 1 182 ? -25.309 7.027 12.918 1.00 95.06 182 LYS A C 1
ATOM 1484 O O . LYS A 1 182 ? -26.028 7.274 11.945 1.00 95.06 182 LYS A O 1
ATOM 1489 N N . ALA A 1 183 ? -24.304 7.824 13.287 1.00 94.56 183 ALA A N 1
ATOM 1490 C CA . ALA A 1 183 ? -23.940 9.029 12.551 1.00 94.56 183 ALA A CA 1
ATOM 1491 C C . ALA A 1 183 ? -23.455 8.697 11.128 1.00 94.56 183 ALA A C 1
ATOM 1493 O O . ALA A 1 183 ? -23.951 9.294 10.168 1.00 94.56 183 ALA A O 1
ATOM 1494 N N . LEU A 1 184 ? -22.587 7.690 10.967 1.00 91.19 184 LEU A N 1
ATOM 1495 C CA . LEU A 1 184 ? -22.121 7.228 9.651 1.00 91.19 184 LEU A CA 1
ATOM 1496 C C . LEU A 1 184 ? -23.273 6.709 8.777 1.00 91.19 184 LEU A C 1
ATOM 1498 O O . LEU A 1 184 ? -23.369 7.054 7.595 1.00 91.19 184 LEU A O 1
ATOM 1502 N N . TYR A 1 185 ? -24.204 5.947 9.359 1.00 92.12 185 TYR A N 1
ATOM 1503 C CA . TYR A 1 185 ? -25.389 5.460 8.644 1.00 92.12 185 TYR A CA 1
ATOM 1504 C C . TYR A 1 185 ? -26.301 6.602 8.165 1.00 92.12 185 TYR A C 1
ATOM 1506 O O . TYR A 1 185 ? -26.843 6.564 7.058 1.00 92.12 185 TYR A O 1
ATOM 1514 N N . LYS A 1 186 ? -26.458 7.662 8.968 1.00 93.94 186 LYS A N 1
ATOM 1515 C CA . LYS A 1 186 ? -27.257 8.832 8.581 1.00 93.94 186 LYS A CA 1
ATOM 1516 C C . LYS A 1 186 ? -26.637 9.576 7.392 1.00 93.94 186 LYS A C 1
ATOM 1518 O O . LYS A 1 186 ? -27.373 9.978 6.494 1.00 93.94 186 LYS A O 1
ATOM 1523 N N . VAL A 1 187 ? -25.308 9.716 7.362 1.00 91.69 187 VAL A N 1
ATOM 1524 C CA . VAL A 1 187 ? -24.571 10.380 6.269 1.00 91.69 187 VAL A CA 1
ATOM 1525 C C . VAL A 1 187 ? -24.641 9.582 4.962 1.00 91.69 187 VAL A C 1
ATOM 1527 O O . VAL A 1 187 ? -24.817 10.163 3.892 1.00 91.69 187 VAL A O 1
ATOM 1530 N N . SER A 1 188 ? -24.545 8.252 5.014 1.00 88.81 188 SER A N 1
ATOM 1531 C CA . SER A 1 188 ? -24.636 7.428 3.799 1.00 88.81 188 SER A CA 1
ATOM 1532 C C . SER A 1 188 ? -26.042 7.436 3.185 1.00 88.81 188 SER A C 1
ATOM 1534 O O . SER A 1 188 ? -26.187 7.369 1.963 1.00 88.81 188 SER A O 1
ATOM 1536 N N . LYS A 1 189 ? -27.087 7.589 4.012 1.00 89.25 189 LYS A N 1
ATOM 1537 C CA . LYS A 1 189 ? -28.477 7.702 3.552 1.00 89.25 189 LYS A CA 1
ATOM 1538 C C . LYS A 1 189 ? -28.756 9.021 2.826 1.00 89.25 189 LYS A C 1
ATOM 1540 O O . LYS A 1 189 ? -29.463 9.000 1.823 1.00 89.25 189 LYS A O 1
ATOM 1545 N N . THR A 1 190 ? -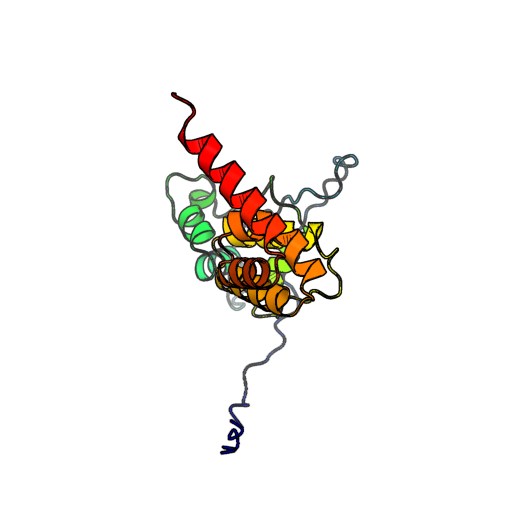28.203 10.146 3.288 1.00 89.19 190 THR A N 1
ATOM 1546 C CA . THR A 1 190 ? -28.444 11.460 2.661 1.00 89.19 190 THR A CA 1
ATOM 1547 C C . THR A 1 190 ? -27.772 11.603 1.297 1.00 89.19 190 THR A C 1
ATOM 1549 O O . THR A 1 190 ? -28.331 12.257 0.420 1.00 89.19 190 THR A O 1
ATOM 1552 N N . ARG A 1 191 ? -26.623 10.949 1.072 1.00 82.31 191 ARG A N 1
ATOM 1553 C CA . ARG A 1 191 ? -25.950 10.949 -0.242 1.00 82.31 191 ARG A CA 1
ATOM 1554 C C . ARG A 1 191 ? -26.754 10.247 -1.340 1.00 82.31 191 ARG A C 1
ATOM 1556 O O . ARG A 1 191 ? -26.630 10.620 -2.495 1.00 82.31 191 ARG A O 1
ATOM 1563 N N . LYS A 1 192 ? -27.596 9.265 -1.000 1.00 81.56 192 LYS A N 1
ATOM 1564 C CA . LYS A 1 192 ? -28.408 8.517 -1.981 1.00 81.56 192 LYS A CA 1
ATOM 1565 C C . LYS A 1 192 ? -29.666 9.253 -2.452 1.00 81.56 192 LYS A C 1
ATOM 1567 O O . LYS A 1 192 ? -30.317 8.784 -3.375 1.00 81.56 192 LYS A O 1
ATOM 1572 N N . THR A 1 193 ? -30.050 10.346 -1.795 1.00 81.88 193 THR A N 1
ATOM 1573 C CA . THR A 1 193 ? -31.309 11.061 -2.070 1.00 81.88 193 THR A CA 1
ATOM 1574 C C . THR A 1 193 ? -31.119 12.400 -2.779 1.00 81.88 193 THR A C 1
ATOM 1576 O O . THR A 1 193 ? -32.104 13.103 -2.981 1.00 81.88 193 THR A O 1
ATOM 1579 N N . ALA A 1 194 ? -29.887 12.778 -3.128 1.00 71.38 194 ALA A N 1
ATOM 1580 C CA . ALA A 1 194 ? -29.650 13.938 -3.978 1.00 71.38 194 ALA A CA 1
ATOM 1581 C C . ALA A 1 194 ? -29.923 13.532 -5.441 1.00 71.38 194 ALA A C 1
ATOM 1583 O O . ALA A 1 194 ? -29.276 12.596 -5.907 1.00 71.38 194 ALA A O 1
ATOM 1584 N N . PRO A 1 195 ? -30.906 14.142 -6.130 1.00 68.81 195 PRO A N 1
ATOM 1585 C CA . PRO A 1 195 ? -31.103 13.919 -7.557 1.00 68.81 195 PRO A CA 1
ATOM 1586 C C . PRO A 1 195 ? -29.924 14.518 -8.332 1.00 68.81 195 PRO A C 1
ATOM 1588 O O . PRO A 1 195 ? -29.552 15.664 -8.068 1.00 68.81 195 PRO A O 1
ATOM 1591 N N . ASP A 1 196 ? -29.356 13.721 -9.238 1.00 67.12 196 ASP A N 1
ATOM 1592 C CA . ASP A 1 196 ? -28.355 14.148 -10.227 1.00 67.12 196 ASP A CA 1
ATOM 1593 C C . ASP A 1 196 ? -28.949 15.129 -11.254 1.00 67.12 196 ASP A C 1
ATOM 1595 O O . ASP A 1 196 ? -30.130 14.945 -11.646 1.00 67.12 196 ASP A O 1
#

Radius of gyration: 22.2 Å; Cα contacts (8 Å, |Δi|>4): 151; chains: 1; bounding box: 65×52×56 Å

Solvent-accessible surface area (backbone atoms only — not comparable to full-atom values): 12284 Å² total; per-residue (Å²): 142,82,89,77,83,84,80,82,88,77,85,88,88,78,88,87,84,74,88,75,88,71,82,82,78,75,66,66,67,81,61,88,83,50,87,85,56,98,52,67,35,57,46,63,47,68,74,80,72,86,70,91,76,80,64,82,82,76,82,55,67,64,62,54,46,31,76,65,12,65,46,45,32,55,44,47,71,28,90,84,41,68,31,24,75,64,56,36,53,73,49,72,88,44,52,43,67,37,49,54,53,50,49,41,42,76,74,72,40,80,80,76,65,89,82,45,55,73,62,68,44,47,49,48,29,47,52,49,24,61,69,38,52,27,62,68,57,47,49,53,52,46,54,51,52,61,70,48,54,70,79,63,39,48,77,38,45,72,56,25,60,74,71,63,34,58,69,50,40,49,53,38,59,77,70,48,58,69,68,61,53,51,50,54,54,54,54,61,55,57,66,74,70,61,84,131

pLDDT: mean 76.25, std 23.39, range [27.58, 98.06]

Organism: Steinernema carpocapsae (NCBI:txid34508)

Foldseek 3Di:
DDDDDDDDDDDDDDDDDDPPVDDPPQPFPPPVPPVPDPWFTFRWLADDDDDPPPPDDDDRVLVLLLVQFVLSVCQLCDPVHPCVVRVTDGPGVATDPLVVQVVCVSVVHDRDCPPDPNPPSLLSNLVVCLVRVRVVSVVSSLVVLVPDDLVVLLVCCVVCVVSVSVVSNVSNVVPDDPVVVVVVVVVVVVVVPDDD

Mean predicted aligned error: 11.43 Å